Protein AF-A0A1V5CM96-F1 (afdb_monomer_lite)

Sequence (185 aa):
MIVDEAHSSQGGETATDLKEVLGGEALHEEAGRKAAEEGMEKLEE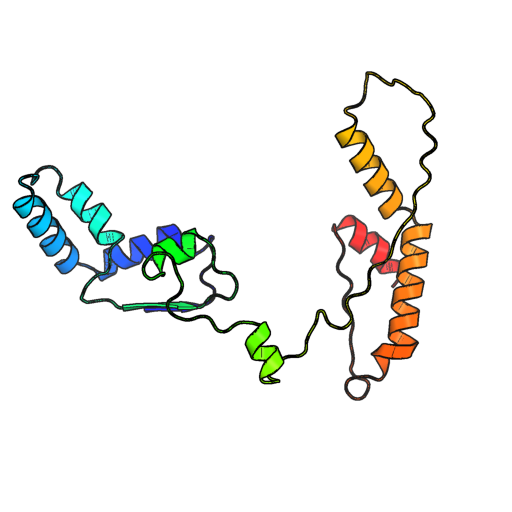LFRSMAKRGKQANISFFAFTATPKHKTLAVFGRNGDSFHCYTMRQAIDEGFILDVLKYYTTYKTYYKLLKVCEDDPNVERKKAAQALARFLRLHPANIAQKTQIMVEHFNAVTRHKIGGHAKAMVLTGSRLEAVKYKPEL

pLDDT: mean 79.86, std 12.9, range [49.78, 97.12]

Foldseek 3Di:
DEAEACDPVCPAPVVLVVLLVVLPVVLLVQLCVVCVVVVNNVCSVVSSSVSSQDDRPVDDYYYDHPDDDQSNCSRHNDVSHNPDDDDPVNCCVVVVDPDPCPPDDDDDDDDDDDPPDPDDPPDDPVVVVVVVVVCVCLPLVNLLVVLVVVVVCCVPPPCPPPVRPGDDDDDDPDPSSVVSNVVND

Structure (mmCIF, N/CA/C/O backbone):
data_AF-A0A1V5CM96-F1
#
_entry.id   AF-A0A1V5CM96-F1
#
loop_
_atom_site.group_PDB
_atom_site.id
_atom_site.type_symbol
_atom_site.label_atom_id
_atom_site.label_alt_id
_atom_site.label_comp_id
_atom_site.label_asym_id
_atom_site.label_entity_id
_atom_site.label_seq_id
_atom_site.pdbx_PDB_ins_code
_atom_site.Cartn_x
_atom_site.Cartn_y
_atom_site.Cartn_z
_atom_site.occupancy
_atom_site.B_iso_or_equiv
_atom_site.auth_seq_id
_atom_site.auth_comp_id
_atom_site.auth_asym_id
_atom_site.auth_atom_id
_atom_site.pdbx_PDB_model_num
ATOM 1 N N . MET A 1 1 ? 21.273 -11.716 -16.225 1.00 73.62 1 MET A N 1
ATOM 2 C CA . MET A 1 1 ? 21.084 -11.188 -14.859 1.00 73.62 1 MET A CA 1
ATOM 3 C C . MET A 1 1 ? 19.604 -11.001 -14.584 1.00 73.62 1 MET A C 1
ATOM 5 O O . MET A 1 1 ? 18.891 -10.538 -15.470 1.00 73.62 1 MET A O 1
ATOM 9 N N . ILE A 1 2 ? 19.156 -11.385 -13.390 1.00 82.00 2 ILE A N 1
ATOM 10 C CA . ILE A 1 2 ? 17.762 -11.291 -12.949 1.00 82.00 2 ILE A CA 1
ATOM 11 C C . ILE A 1 2 ? 17.743 -10.482 -11.652 1.00 82.00 2 ILE A C 1
ATOM 13 O O . ILE A 1 2 ? 18.521 -10.773 -10.747 1.00 82.00 2 ILE A O 1
ATOM 17 N N . VAL A 1 3 ? 16.889 -9.465 -11.587 1.00 81.62 3 VAL A N 1
ATOM 18 C CA . VAL A 1 3 ? 16.687 -8.604 -10.417 1.00 81.62 3 VAL A CA 1
ATOM 19 C C . VAL A 1 3 ? 15.257 -8.771 -9.933 1.00 81.62 3 VAL A C 1
ATOM 21 O O . VAL A 1 3 ? 14.329 -8.698 -10.739 1.00 81.62 3 VAL A O 1
ATOM 24 N N . ASP A 1 4 ? 15.091 -8.967 -8.632 1.00 82.62 4 ASP A N 1
ATOM 25 C CA . ASP A 1 4 ? 13.795 -8.934 -7.964 1.00 82.62 4 ASP A CA 1
ATOM 26 C C . ASP A 1 4 ? 13.633 -7.609 -7.206 1.00 82.62 4 ASP A C 1
ATOM 28 O O . ASP A 1 4 ? 14.624 -6.996 -6.810 1.00 82.62 4 ASP A O 1
ATOM 32 N N . GLU A 1 5 ? 12.397 -7.143 -7.054 1.00 79.88 5 GLU A N 1
ATOM 33 C CA . GLU A 1 5 ? 12.052 -5.864 -6.422 1.00 79.88 5 GLU A CA 1
ATOM 34 C C . GLU A 1 5 ? 12.824 -4.650 -6.970 1.00 79.88 5 GLU A C 1
ATOM 36 O O . GLU A 1 5 ? 13.386 -3.840 -6.232 1.00 79.88 5 GLU A O 1
ATOM 41 N N . ALA A 1 6 ? 12.826 -4.477 -8.296 1.00 75.69 6 ALA A N 1
ATOM 42 C CA . ALA A 1 6 ? 13.521 -3.368 -8.955 1.00 75.69 6 ALA A CA 1
ATOM 43 C C . ALA A 1 6 ? 12.893 -1.986 -8.647 1.00 75.69 6 ALA A C 1
ATOM 45 O O . ALA A 1 6 ? 12.185 -1.383 -9.462 1.00 75.69 6 ALA A O 1
ATOM 46 N N . HIS A 1 7 ? 13.183 -1.451 -7.460 1.00 68.06 7 HIS A N 1
ATOM 47 C CA . HIS A 1 7 ? 12.729 -0.154 -6.979 1.00 68.06 7 HIS A CA 1
ATOM 48 C C . HIS A 1 7 ? 13.827 0.917 -7.042 1.00 68.06 7 HIS A C 1
ATOM 50 O O . HIS A 1 7 ? 15.032 0.652 -7.054 1.00 68.06 7 HIS A O 1
ATOM 56 N N . SER A 1 8 ? 13.395 2.182 -7.055 1.00 58.22 8 SER A N 1
ATOM 57 C CA . SER A 1 8 ? 14.243 3.354 -7.322 1.00 58.22 8 SER A CA 1
ATOM 58 C C . SER A 1 8 ? 15.466 3.521 -6.411 1.00 58.22 8 SER A C 1
ATOM 60 O O . SER A 1 8 ? 16.378 4.240 -6.798 1.00 58.22 8 SER A O 1
ATOM 62 N N . SER A 1 9 ? 15.485 2.913 -5.222 1.00 51.94 9 SER A N 1
ATOM 63 C CA . SER A 1 9 ? 16.616 2.971 -4.282 1.00 51.94 9 SER A CA 1
ATOM 64 C C . SER A 1 9 ? 17.729 1.951 -4.555 1.00 51.94 9 SER A C 1
ATOM 66 O O . SER A 1 9 ? 18.788 2.080 -3.957 1.00 51.94 9 SER A O 1
ATOM 68 N N . GLN A 1 10 ? 17.519 0.963 -5.434 1.00 52.19 10 GLN A N 1
ATOM 69 C CA . GLN A 1 10 ? 18.518 -0.073 -5.752 1.00 52.19 10 GLN A CA 1
ATOM 70 C C . GLN A 1 10 ? 18.899 -0.124 -7.242 1.00 52.19 10 GLN A C 1
ATOM 72 O O . GLN A 1 10 ? 19.990 -0.563 -7.583 1.00 52.19 10 GLN A O 1
ATOM 77 N N . GLY A 1 11 ? 18.022 0.321 -8.151 1.00 54.38 11 GLY A N 1
ATOM 78 C CA . GLY A 1 11 ? 18.154 -0.018 -9.576 1.00 54.38 11 GLY A CA 1
ATOM 79 C C . GLY A 1 11 ? 18.822 1.004 -10.502 1.00 54.38 11 GLY A C 1
ATOM 80 O O . GLY A 1 11 ? 18.964 0.706 -11.680 1.00 54.38 11 GLY A O 1
ATOM 81 N N . GLY A 1 12 ? 19.167 2.210 -10.042 1.00 60.28 12 GLY A N 1
ATOM 82 C CA . GLY A 1 12 ? 19.622 3.286 -10.938 1.00 60.28 12 GLY A CA 1
ATOM 83 C C . GLY A 1 12 ? 21.111 3.217 -11.282 1.00 60.28 12 GLY A C 1
ATOM 84 O O . GLY A 1 12 ? 21.497 2.810 -12.376 1.00 60.28 12 GLY A O 1
ATOM 85 N N . GLU A 1 13 ? 21.942 3.644 -10.334 1.00 63.59 13 GLU A N 1
ATOM 86 C CA . GLU A 1 13 ? 23.395 3.752 -10.519 1.00 63.59 13 GLU A CA 1
ATOM 87 C C . GLU A 1 13 ? 24.058 2.377 -10.457 1.00 63.59 13 GLU A C 1
ATOM 89 O O . GLU A 1 13 ? 24.705 1.974 -11.415 1.00 63.59 13 GLU A O 1
ATOM 94 N N . THR A 1 14 ? 23.745 1.568 -9.440 1.00 66.69 14 THR A N 1
ATOM 95 C CA . THR A 1 14 ? 24.331 0.229 -9.267 1.00 66.69 14 THR A CA 1
ATOM 96 C C . THR A 1 14 ? 24.098 -0.690 -10.467 1.00 66.69 14 THR A C 1
ATOM 98 O O . THR A 1 14 ? 24.995 -1.428 -10.857 1.00 66.69 14 THR A O 1
ATOM 101 N N . ALA A 1 15 ? 22.918 -0.649 -11.095 1.00 67.44 15 ALA A N 1
ATOM 102 C CA . ALA A 1 15 ? 22.650 -1.464 -12.282 1.00 67.44 15 ALA A CA 1
ATOM 103 C C . ALA A 1 15 ? 23.404 -0.964 -13.525 1.00 67.44 15 ALA A C 1
ATOM 105 O O . ALA A 1 15 ? 23.739 -1.765 -14.396 1.00 67.44 15 ALA A O 1
ATOM 106 N N . THR A 1 16 ? 23.661 0.343 -13.613 1.00 69.62 16 THR A N 1
ATOM 107 C CA . THR A 1 16 ? 24.416 0.953 -14.716 1.00 69.62 16 THR A CA 1
ATOM 108 C C . THR A 1 16 ? 25.910 0.663 -14.569 1.00 69.62 16 THR A C 1
ATOM 110 O O . THR A 1 16 ? 26.541 0.237 -15.534 1.00 69.62 16 THR A O 1
ATOM 113 N N . ASP A 1 17 ? 26.448 0.787 -13.357 1.00 72.38 17 ASP A N 1
ATOM 114 C CA . ASP A 1 17 ? 27.845 0.469 -13.047 1.00 72.38 17 ASP A CA 1
ATOM 115 C C . ASP A 1 17 ? 28.124 -1.026 -13.237 1.00 72.38 17 ASP A C 1
ATOM 117 O O . ASP A 1 17 ? 29.148 -1.424 -13.789 1.00 72.38 17 ASP A O 1
ATOM 121 N N . LEU A 1 18 ? 27.172 -1.886 -12.864 1.00 70.50 18 LEU A N 1
ATOM 122 C CA . LEU A 1 18 ? 27.312 -3.321 -13.084 1.00 70.50 18 LEU A CA 1
ATOM 123 C C . LEU A 1 18 ? 27.276 -3.682 -14.577 1.00 70.50 18 LEU A C 1
ATOM 125 O O . LEU A 1 18 ? 28.027 -4.553 -15.010 1.00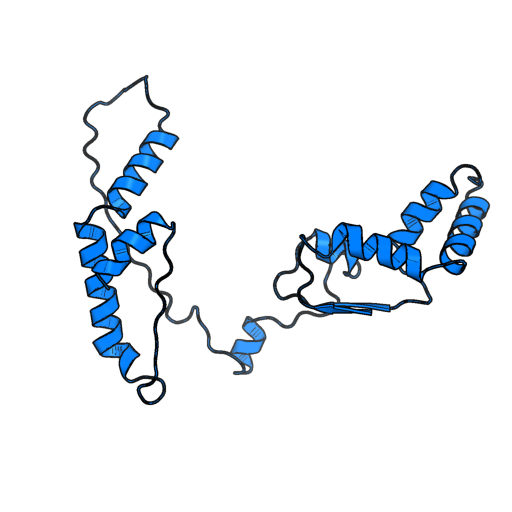 70.50 18 LEU A O 1
ATOM 129 N N . LYS A 1 19 ? 26.438 -3.009 -15.381 1.00 72.00 19 LYS A N 1
ATOM 130 C CA . LYS A 1 19 ? 26.466 -3.155 -16.846 1.00 72.00 19 LYS A CA 1
ATOM 131 C C . LYS A 1 19 ? 27.822 -2.743 -17.409 1.00 72.00 19 LYS A C 1
ATOM 133 O O . LYS A 1 19 ? 28.326 -3.419 -18.296 1.00 72.00 19 LYS A O 1
ATOM 138 N N . GLU A 1 20 ? 28.431 -1.676 -16.898 1.00 72.00 20 GLU A N 1
ATOM 139 C CA . GLU A 1 20 ? 29.780 -1.283 -17.312 1.00 72.00 20 GLU A CA 1
ATOM 140 C C . GLU A 1 20 ? 30.808 -2.383 -17.033 1.00 72.00 20 GLU A C 1
ATOM 142 O O . GLU A 1 20 ? 31.520 -2.788 -17.950 1.00 72.00 20 GLU A O 1
ATOM 147 N N . VAL A 1 21 ? 30.853 -2.893 -15.799 1.00 74.50 21 VAL A N 1
ATOM 148 C CA . VAL A 1 21 ? 31.815 -3.935 -15.407 1.00 74.50 21 VAL A CA 1
ATOM 149 C C . VAL A 1 21 ? 31.633 -5.201 -16.244 1.00 74.50 21 VAL A C 1
ATOM 151 O O . VAL A 1 21 ? 32.611 -5.790 -16.697 1.00 74.50 21 VAL A O 1
ATOM 154 N N . LEU A 1 22 ? 30.386 -5.617 -16.473 1.00 71.00 22 LEU A N 1
ATOM 155 C CA . LEU A 1 22 ? 30.087 -6.838 -17.221 1.00 71.00 22 LEU A CA 1
ATOM 156 C C . LEU A 1 22 ? 30.282 -6.675 -18.736 1.00 71.00 22 LEU A C 1
ATOM 158 O O . LEU A 1 22 ? 30.603 -7.648 -19.416 1.00 71.00 22 LEU A O 1
ATOM 162 N N . GLY A 1 23 ? 30.080 -5.472 -19.277 1.00 72.25 23 GLY A N 1
ATOM 163 C CA . GLY A 1 23 ? 30.233 -5.217 -20.708 1.00 72.25 23 GLY A CA 1
ATOM 164 C C . GLY A 1 23 ? 31.677 -5.299 -21.193 1.00 72.25 23 GLY A C 1
ATOM 165 O O . GLY A 1 23 ? 31.883 -5.632 -22.359 1.00 72.25 23 GLY A O 1
ATOM 166 N N . GLY A 1 24 ? 32.653 -5.047 -20.313 1.00 73.12 24 GLY A N 1
ATOM 167 C CA . GLY A 1 24 ? 34.077 -5.268 -20.582 1.00 73.12 24 GLY A CA 1
ATOM 168 C C . GLY A 1 24 ? 34.554 -4.668 -21.911 1.00 73.12 24 GLY A C 1
ATOM 169 O O . GLY A 1 24 ? 34.062 -3.626 -22.345 1.00 73.12 24 GLY A O 1
ATOM 170 N N . GLU A 1 25 ? 35.496 -5.339 -22.579 1.00 68.94 25 GLU A N 1
ATOM 171 C CA . GLU A 1 25 ? 36.087 -4.893 -23.853 1.00 68.94 25 GLU A CA 1
ATOM 172 C C . GLU A 1 25 ? 35.069 -4.761 -24.994 1.00 68.94 25 GLU A C 1
ATOM 174 O O . GLU A 1 25 ? 35.166 -3.831 -25.787 1.00 68.94 25 GLU A O 1
ATOM 179 N N . ALA A 1 26 ? 34.027 -5.596 -25.035 1.00 70.56 26 ALA A N 1
ATOM 180 C CA . ALA A 1 26 ? 32.994 -5.516 -26.074 1.00 70.56 26 ALA A CA 1
ATOM 181 C C . ALA A 1 26 ? 32.236 -4.173 -26.045 1.00 70.56 26 ALA A C 1
ATOM 183 O O . ALA A 1 26 ? 31.862 -3.630 -27.083 1.00 70.56 26 ALA A O 1
ATOM 184 N N . LEU A 1 27 ? 32.043 -3.610 -24.848 1.00 71.94 27 LEU A N 1
ATOM 185 C CA . LEU A 1 27 ? 31.463 -2.279 -24.661 1.00 71.94 27 LEU A CA 1
ATOM 186 C C . LEU A 1 27 ? 32.376 -1.174 -25.211 1.00 71.94 27 LEU A C 1
ATOM 188 O O . LEU A 1 27 ? 31.893 -0.176 -25.747 1.00 71.94 27 LEU A O 1
ATOM 192 N N . HIS A 1 28 ? 33.687 -1.348 -25.033 1.00 71.81 28 HIS A N 1
ATOM 193 C CA . HIS A 1 28 ? 34.715 -0.423 -25.497 1.00 71.81 28 HIS A CA 1
ATOM 194 C C . HIS A 1 28 ? 34.836 -0.449 -27.021 1.00 71.81 28 HIS A C 1
ATOM 196 O O . HIS A 1 28 ? 34.793 0.604 -27.650 1.00 71.81 28 HIS A O 1
ATOM 202 N N . GLU A 1 29 ? 34.896 -1.639 -27.618 1.00 74.88 29 GLU A N 1
ATOM 203 C CA . GLU A 1 29 ? 34.947 -1.807 -29.071 1.00 74.88 29 GLU A CA 1
ATOM 204 C C . GLU A 1 29 ? 33.698 -1.236 -29.756 1.00 74.88 29 GLU A C 1
ATOM 206 O O . GLU A 1 29 ? 33.806 -0.553 -30.774 1.00 74.88 29 GLU A O 1
ATOM 211 N N . GLU A 1 30 ? 32.504 -1.443 -29.187 1.00 73.69 30 GLU A N 1
ATOM 212 C CA . GLU A 1 30 ? 31.265 -0.885 -29.740 1.00 73.69 30 GLU A CA 1
ATOM 213 C C . GLU A 1 30 ? 31.218 0.650 -29.636 1.00 73.69 30 GLU A C 1
ATOM 215 O O . GLU A 1 30 ? 30.761 1.319 -30.567 1.00 73.69 30 GLU A O 1
ATOM 220 N N . ALA A 1 31 ? 31.700 1.219 -28.525 1.00 73.44 31 ALA A N 1
ATOM 221 C CA . ALA A 1 31 ? 31.778 2.666 -28.344 1.00 73.44 31 ALA A CA 1
ATOM 222 C C . ALA A 1 31 ? 32.786 3.307 -29.311 1.00 73.44 31 ALA A C 1
ATOM 224 O O . ALA A 1 31 ? 32.450 4.300 -29.958 1.00 73.44 31 ALA A O 1
ATOM 225 N N . GLY A 1 32 ? 33.971 2.706 -29.462 1.00 72.94 32 GLY A N 1
ATOM 226 C CA . GLY A 1 32 ? 34.996 3.148 -30.407 1.00 72.94 32 GLY A CA 1
ATOM 227 C C . GLY A 1 32 ? 34.519 3.062 -31.857 1.00 72.94 32 GLY A C 1
ATOM 228 O O . GLY A 1 32 ? 34.672 4.020 -32.613 1.00 72.94 32 GLY A O 1
ATOM 229 N N . ARG A 1 33 ? 33.838 1.968 -32.234 1.00 76.75 33 ARG A N 1
ATOM 230 C CA . ARG A 1 33 ? 33.265 1.820 -33.580 1.00 76.75 33 ARG A CA 1
ATOM 231 C C . ARG A 1 33 ? 32.229 2.906 -33.887 1.00 76.75 33 ARG A C 1
ATOM 233 O O . ARG A 1 33 ? 32.299 3.517 -34.946 1.00 76.75 33 ARG A O 1
ATOM 240 N N . LYS A 1 34 ? 31.307 3.192 -32.958 1.00 74.12 34 LYS A N 1
ATOM 241 C CA . LYS A 1 34 ? 30.289 4.249 -33.131 1.00 74.12 34 LYS A CA 1
ATOM 242 C C . LYS A 1 34 ? 30.894 5.653 -33.188 1.00 74.12 34 LYS A C 1
ATOM 244 O O . LYS A 1 34 ? 30.471 6.464 -34.005 1.00 74.12 34 LYS A O 1
ATOM 249 N N . ALA A 1 35 ? 31.900 5.934 -32.359 1.00 75.06 35 ALA A N 1
ATOM 250 C CA . ALA A 1 35 ? 32.596 7.218 -32.378 1.00 75.06 35 ALA A CA 1
ATOM 251 C C . ALA A 1 35 ? 33.330 7.455 -33.712 1.00 75.06 35 ALA A C 1
ATOM 253 O O . ALA A 1 35 ? 33.302 8.570 -34.234 1.00 75.06 35 ALA A O 1
ATOM 254 N N . ALA A 1 36 ? 33.938 6.406 -34.279 1.00 77.62 36 ALA A N 1
ATOM 255 C CA . ALA A 1 36 ? 34.589 6.451 -35.588 1.00 77.62 36 ALA A CA 1
ATOM 256 C C . ALA A 1 36 ? 33.578 6.604 -36.742 1.00 77.62 36 ALA A C 1
ATOM 258 O O . ALA A 1 36 ? 33.799 7.410 -37.643 1.00 77.62 36 ALA A O 1
ATOM 259 N N . GLU A 1 37 ? 32.445 5.892 -36.695 1.00 77.25 37 GLU A N 1
ATOM 260 C CA . GLU A 1 37 ? 31.353 6.010 -37.678 1.00 77.25 37 GLU A CA 1
ATOM 261 C C . GLU A 1 37 ? 30.765 7.435 -37.736 1.00 77.25 37 GLU A C 1
ATOM 263 O O . GLU A 1 37 ? 30.429 7.917 -38.817 1.00 77.25 37 GLU A O 1
ATOM 268 N N . GLU A 1 38 ? 30.685 8.137 -36.599 1.00 74.12 38 GLU A N 1
ATOM 269 C CA . GLU A 1 38 ? 30.201 9.525 -36.528 1.00 74.12 38 GLU A CA 1
ATOM 270 C C . GLU A 1 38 ? 31.310 10.588 -36.697 1.00 74.12 38 GLU A C 1
ATOM 272 O O . GLU A 1 38 ? 31.035 11.786 -36.619 1.00 74.12 38 GLU A O 1
ATOM 277 N N . GLY A 1 39 ? 32.567 10.185 -36.931 1.00 71.56 39 GLY A N 1
ATOM 278 C CA . GLY A 1 39 ? 33.706 11.105 -37.075 1.00 71.56 39 GLY A CA 1
ATOM 279 C C . GLY A 1 39 ? 34.032 11.900 -35.801 1.00 71.56 39 GLY A C 1
ATOM 280 O O . GLY A 1 39 ? 34.667 12.955 -35.859 1.00 71.56 39 GLY A O 1
ATOM 281 N N . MET A 1 40 ? 33.584 11.412 -34.643 1.00 76.50 40 MET A N 1
ATOM 282 C CA . MET A 1 40 ? 33.669 12.060 -33.334 1.00 76.50 40 MET A CA 1
ATOM 283 C C . MET A 1 40 ? 34.552 11.253 -32.371 1.00 76.50 40 MET A C 1
ATOM 285 O O . MET A 1 40 ? 34.208 11.051 -31.209 1.00 76.50 40 MET A O 1
ATOM 289 N N . GLU A 1 41 ? 35.729 10.826 -32.832 1.00 71.38 41 GLU A N 1
ATOM 290 C CA . GLU A 1 41 ? 36.688 10.017 -32.056 1.00 71.38 41 GLU A CA 1
ATOM 291 C C . GLU A 1 41 ? 37.076 10.668 -30.713 1.00 71.38 41 GLU A C 1
ATOM 293 O O . GLU A 1 41 ? 37.236 9.992 -29.703 1.00 71.38 41 GLU A O 1
ATOM 298 N N . LYS A 1 42 ? 37.126 12.007 -30.645 1.00 71.12 42 LYS A N 1
ATOM 299 C CA . LYS A 1 42 ? 37.395 12.755 -29.398 1.00 71.12 42 LYS A CA 1
ATOM 300 C C . LYS A 1 42 ? 36.262 12.687 -28.361 1.00 71.12 42 LYS A C 1
ATOM 302 O O . LYS A 1 42 ? 36.452 13.150 -27.241 1.00 71.12 42 LYS A O 1
ATOM 307 N N . LEU A 1 43 ? 35.092 12.158 -28.725 1.00 68.12 43 LEU A N 1
ATOM 308 C CA . LEU A 1 43 ? 33.921 11.985 -27.860 1.00 68.12 43 LEU A CA 1
ATOM 309 C C . LEU A 1 43 ? 33.676 10.515 -27.479 1.00 68.12 43 LEU A C 1
ATOM 311 O O . LEU A 1 43 ? 32.596 10.187 -26.987 1.00 68.12 43 LEU A O 1
ATOM 315 N N . GLU A 1 44 ? 34.658 9.628 -27.654 1.00 71.38 44 GLU A N 1
ATOM 316 C CA . GLU A 1 44 ? 34.555 8.201 -27.314 1.00 71.38 44 GLU A CA 1
ATOM 317 C C . GLU A 1 44 ? 33.988 7.952 -25.900 1.00 71.38 44 GLU A C 1
ATOM 319 O O . GLU A 1 44 ? 33.143 7.079 -25.704 1.00 71.38 44 GLU A O 1
ATOM 324 N N . GLU A 1 45 ? 34.353 8.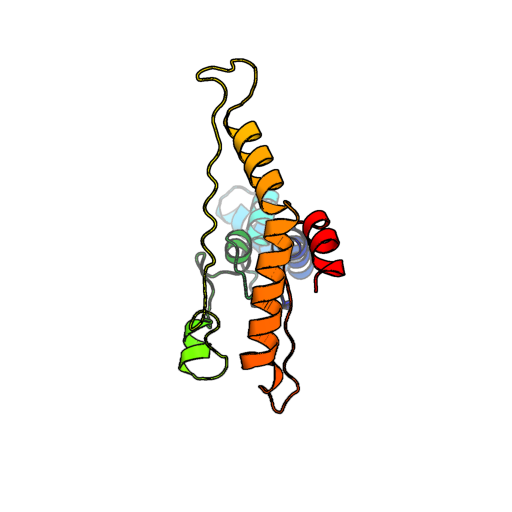778 -24.915 1.00 71.38 45 GLU A N 1
ATOM 325 C CA . GLU A 1 45 ? 33.829 8.692 -23.545 1.00 71.38 45 GLU A CA 1
ATOM 326 C C . GLU A 1 45 ? 32.310 8.959 -23.455 1.00 71.38 45 GLU A C 1
ATOM 328 O O . GLU A 1 45 ? 31.596 8.324 -22.670 1.00 71.38 45 GLU A O 1
ATOM 333 N N . LEU A 1 46 ? 31.782 9.841 -24.309 1.00 70.25 46 LEU A N 1
ATOM 334 C CA . LEU A 1 46 ? 30.350 10.115 -24.420 1.00 70.25 46 LEU A CA 1
ATOM 335 C C . LEU A 1 46 ? 29.625 8.924 -25.063 1.00 70.25 46 LEU A C 1
ATOM 337 O O . LEU A 1 46 ? 28.609 8.472 -24.529 1.00 70.25 46 LEU A O 1
ATOM 341 N N . PHE A 1 47 ? 30.182 8.343 -26.131 1.00 71.12 47 PHE A N 1
ATOM 342 C CA . PHE A 1 47 ? 29.662 7.106 -26.730 1.00 71.12 47 PHE A CA 1
ATOM 343 C C . PHE A 1 47 ? 29.697 5.932 -25.755 1.00 71.12 47 PHE A C 1
ATOM 345 O O . PHE A 1 47 ? 28.736 5.164 -25.685 1.00 71.12 47 PHE A O 1
ATOM 352 N N . ARG A 1 48 ? 30.735 5.841 -24.921 1.00 71.69 48 ARG A N 1
ATOM 353 C CA . ARG A 1 48 ? 30.831 4.846 -23.853 1.00 71.69 48 ARG A CA 1
ATOM 354 C C . ARG A 1 48 ? 29.729 5.038 -22.815 1.00 71.69 48 ARG A C 1
ATOM 356 O O . ARG A 1 48 ? 29.055 4.076 -22.460 1.00 71.69 48 ARG A O 1
ATOM 363 N N . SER A 1 49 ? 29.484 6.268 -22.364 1.00 67.75 49 SER A N 1
ATOM 364 C CA . SER A 1 49 ? 28.373 6.590 -21.453 1.00 67.75 49 SER A CA 1
ATOM 365 C C . SER A 1 49 ? 27.003 6.215 -22.040 1.00 67.75 49 SER A C 1
ATOM 367 O O . SER A 1 49 ? 26.152 5.654 -21.344 1.00 67.75 49 SER A O 1
ATOM 369 N N . MET A 1 50 ? 26.801 6.442 -23.342 1.00 67.00 50 MET A N 1
ATOM 370 C CA . MET A 1 50 ? 25.588 6.017 -24.047 1.00 67.00 50 MET A CA 1
ATOM 371 C C . MET A 1 50 ? 25.480 4.490 -24.143 1.00 67.00 50 MET 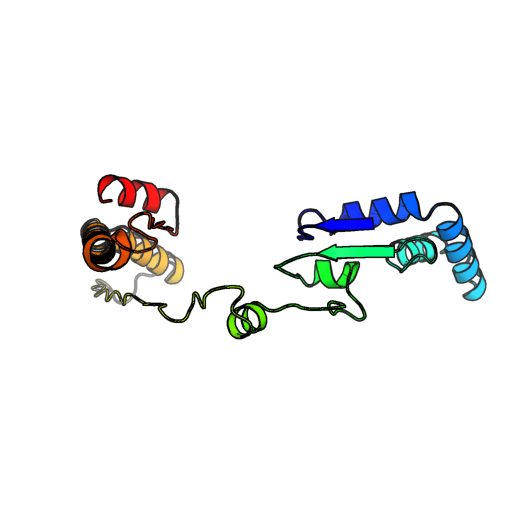A C 1
ATOM 373 O O . MET A 1 50 ? 24.415 3.929 -23.880 1.00 67.00 50 MET A O 1
ATOM 377 N N . ALA A 1 51 ? 26.580 3.804 -24.451 1.00 66.81 51 ALA A N 1
ATOM 378 C CA . ALA A 1 51 ? 26.620 2.353 -24.577 1.00 66.81 51 ALA A CA 1
ATOM 379 C C . ALA A 1 51 ? 26.389 1.638 -23.230 1.00 66.81 51 ALA A C 1
ATOM 381 O O . ALA A 1 51 ? 25.677 0.637 -23.197 1.00 66.81 51 ALA A O 1
ATOM 382 N N . LYS A 1 52 ? 26.868 2.195 -22.101 1.00 69.56 52 LYS A N 1
ATOM 383 C CA . LYS A 1 52 ? 26.562 1.706 -20.734 1.00 69.56 52 LYS A CA 1
ATOM 384 C C . LYS A 1 52 ? 25.060 1.692 -20.432 1.00 69.56 52 LYS A C 1
ATOM 386 O O . LYS A 1 52 ? 24.565 0.825 -19.713 1.00 69.56 52 LYS A O 1
ATOM 391 N N . ARG A 1 53 ? 24.326 2.674 -20.965 1.00 65.31 53 ARG A N 1
ATOM 392 C CA . ARG A 1 53 ? 22.866 2.784 -20.804 1.00 65.31 53 ARG A CA 1
ATOM 393 C C . ARG A 1 53 ? 22.104 1.911 -21.803 1.00 65.31 53 ARG A C 1
ATOM 395 O O . ARG A 1 53 ? 20.961 1.544 -21.534 1.00 65.31 53 ARG A O 1
ATOM 402 N N . GLY A 1 54 ? 22.735 1.579 -22.929 1.00 64.44 54 GLY A N 1
ATOM 403 C CA . GLY A 1 54 ? 22.188 0.746 -23.994 1.00 64.44 54 GLY A CA 1
ATOM 404 C C . GLY A 1 54 ? 22.079 -0.743 -23.649 1.00 64.44 54 GLY A C 1
ATOM 405 O O . GLY A 1 54 ? 22.398 -1.199 -22.549 1.00 64.44 54 GLY A O 1
ATOM 406 N N . LYS A 1 55 ? 21.576 -1.522 -24.614 1.00 66.31 55 LYS A N 1
ATOM 407 C CA . LYS A 1 55 ? 21.570 -2.989 -24.550 1.00 66.31 55 LYS A CA 1
ATOM 408 C C . LYS A 1 55 ? 22.919 -3.510 -25.037 1.00 66.31 55 LYS A C 1
ATOM 410 O O . LYS A 1 55 ? 23.316 -3.184 -26.147 1.00 66.31 55 LYS A O 1
ATOM 415 N N . GLN A 1 56 ? 23.569 -4.342 -24.235 1.00 71.06 56 GLN A N 1
ATOM 416 C CA . GLN A 1 56 ? 24.809 -5.024 -24.604 1.00 71.06 56 GLN A CA 1
ATOM 417 C C . GLN A 1 56 ? 24.476 -6.380 -25.230 1.00 71.06 56 GLN A C 1
ATOM 419 O O . GLN A 1 56 ? 23.628 -7.106 -24.710 1.00 71.06 56 GLN A O 1
ATOM 424 N N . ALA A 1 57 ? 25.131 -6.737 -26.335 1.00 70.75 57 ALA A N 1
ATOM 425 C CA . ALA A 1 57 ? 24.813 -7.958 -27.082 1.00 70.75 57 ALA A CA 1
ATOM 426 C C . ALA A 1 57 ? 25.102 -9.254 -26.298 1.00 70.75 57 ALA A C 1
ATOM 428 O O . ALA A 1 57 ? 24.452 -10.274 -26.520 1.00 70.75 57 ALA A O 1
ATOM 429 N N . ASN A 1 58 ? 26.047 -9.213 -25.358 1.00 76.00 58 ASN A N 1
ATOM 430 C CA . ASN A 1 58 ? 26.482 -10.357 -24.558 1.00 76.00 58 ASN A CA 1
ATOM 431 C C . ASN A 1 58 ? 25.713 -10.524 -23.233 1.00 76.00 58 ASN A C 1
ATOM 433 O O . ASN A 1 58 ? 25.912 -11.524 -22.544 1.00 76.00 58 ASN A O 1
ATOM 437 N N . ILE A 1 59 ? 24.845 -9.575 -22.847 1.00 75.50 59 ILE A N 1
ATOM 438 C CA . ILE A 1 59 ? 24.198 -9.565 -21.526 1.00 75.50 59 ILE A CA 1
ATOM 439 C C . ILE A 1 59 ? 22.693 -9.341 -21.649 1.00 75.50 59 ILE A C 1
ATOM 441 O O . ILE A 1 59 ? 22.216 -8.312 -22.119 1.00 75.50 59 ILE A O 1
ATOM 445 N N . SER A 1 60 ? 21.922 -10.291 -21.118 1.00 80.94 60 SER A N 1
ATOM 446 C CA . SER A 1 60 ? 20.479 -10.133 -20.920 1.00 80.94 60 SER A CA 1
ATOM 447 C C . SER A 1 60 ? 20.164 -9.707 -19.488 1.00 80.94 60 SER A C 1
ATOM 449 O O . SER A 1 60 ? 20.671 -10.294 -18.525 1.00 80.94 60 SER A O 1
ATOM 451 N N . PHE A 1 61 ? 19.296 -8.707 -19.347 1.00 79.19 61 PHE A N 1
ATOM 452 C CA . PHE A 1 61 ? 18.930 -8.111 -18.066 1.00 79.19 61 PHE A CA 1
ATOM 453 C C . PHE A 1 61 ? 17.414 -8.166 -17.872 1.00 79.19 61 PHE A C 1
ATOM 455 O O . PHE A 1 61 ? 16.664 -7.599 -18.665 1.00 79.19 61 PHE A O 1
ATOM 462 N N . PHE A 1 62 ? 16.973 -8.848 -16.818 1.00 84.88 62 PHE A N 1
ATOM 463 C CA . PHE A 1 62 ? 15.565 -9.002 -16.463 1.00 84.88 62 PHE A CA 1
ATOM 464 C C . PHE A 1 62 ? 15.321 -8.413 -15.082 1.00 84.88 62 PHE A C 1
ATOM 466 O O . PHE A 1 62 ? 16.127 -8.604 -14.173 1.00 84.88 62 PHE A O 1
ATOM 473 N N . ALA A 1 63 ? 14.205 -7.710 -14.933 1.00 86.44 63 ALA A N 1
ATOM 474 C CA . ALA A 1 63 ? 13.788 -7.120 -13.675 1.00 86.44 63 ALA A CA 1
ATOM 475 C C . ALA A 1 63 ? 12.319 -7.455 -13.418 1.00 86.44 63 ALA A C 1
ATOM 477 O O . ALA A 1 63 ? 11.473 -7.251 -14.291 1.00 86.44 63 ALA A O 1
ATOM 478 N N . PHE A 1 64 ? 12.036 -7.939 -12.216 1.00 89.19 64 PHE A N 1
ATOM 479 C CA . PHE A 1 64 ? 10.695 -8.157 -11.702 1.00 89.19 64 PHE A CA 1
ATOM 480 C C . PHE A 1 64 ? 10.382 -7.061 -10.682 1.00 89.19 64 PHE A C 1
ATOM 482 O O . PHE A 1 64 ? 11.226 -6.657 -9.881 1.00 89.19 64 PHE A O 1
ATOM 489 N N . THR A 1 65 ? 9.180 -6.498 -10.769 1.00 88.25 65 THR A N 1
ATOM 490 C CA . THR A 1 65 ? 8.699 -5.509 -9.806 1.00 88.25 65 THR A CA 1
ATOM 491 C C . THR A 1 65 ? 7.181 -5.465 -9.814 1.00 88.25 65 THR A C 1
ATOM 493 O O . THR A 1 65 ? 6.555 -5.510 -10.874 1.00 88.25 65 THR A O 1
ATOM 496 N N . ALA A 1 66 ? 6.591 -5.319 -8.631 1.00 88.88 66 ALA A N 1
ATOM 497 C CA . ALA A 1 66 ? 5.167 -5.038 -8.488 1.00 88.88 66 ALA A CA 1
ATOM 498 C C . ALA A 1 66 ? 4.839 -3.539 -8.646 1.00 88.88 66 ALA A C 1
ATOM 500 O O . ALA A 1 66 ? 3.677 -3.173 -8.813 1.00 88.88 66 ALA A O 1
ATOM 501 N N . THR A 1 67 ? 5.843 -2.652 -8.581 1.00 85.44 67 THR A N 1
ATOM 502 C CA . THR A 1 67 ? 5.655 -1.190 -8.571 1.00 85.44 67 THR A CA 1
ATOM 503 C C . THR A 1 67 ? 6.564 -0.493 -9.590 1.00 85.44 67 THR A C 1
ATOM 505 O O . THR A 1 67 ? 7.486 0.246 -9.221 1.00 85.44 67 THR A O 1
ATOM 508 N N . PRO A 1 68 ? 6.328 -0.701 -10.901 1.00 82.75 68 PRO A N 1
ATOM 509 C CA . PRO A 1 68 ? 7.166 -0.110 -11.934 1.00 82.75 68 PRO A CA 1
ATOM 510 C C . PRO A 1 68 ? 7.115 1.420 -11.851 1.00 82.75 68 PRO A C 1
ATOM 512 O O . PRO A 1 68 ? 6.059 2.043 -11.950 1.00 82.75 68 PRO A O 1
ATOM 515 N N . LYS A 1 69 ? 8.283 2.043 -11.666 1.00 83.69 69 LYS A N 1
ATOM 516 C CA . LYS A 1 69 ? 8.456 3.497 -11.767 1.00 83.69 69 LYS A CA 1
ATOM 517 C C . LYS A 1 69 ? 9.038 3.850 -13.128 1.00 83.69 69 LYS A C 1
ATOM 519 O O . LYS A 1 69 ? 9.765 3.055 -13.715 1.00 83.69 69 LYS A O 1
ATOM 524 N N . HIS A 1 70 ? 8.838 5.092 -13.566 1.00 83.00 70 HIS A N 1
ATOM 525 C CA . HIS A 1 70 ? 9.411 5.599 -14.818 1.00 83.00 70 HIS A CA 1
ATOM 526 C C . HIS A 1 70 ? 10.928 5.354 -14.927 1.00 83.00 70 HIS A C 1
ATOM 528 O O . HIS A 1 70 ? 11.419 4.947 -15.972 1.00 83.00 70 HIS A O 1
ATOM 534 N N . LYS A 1 71 ? 11.684 5.530 -13.830 1.00 76.94 71 LYS A N 1
ATOM 535 C CA . LYS A 1 71 ? 13.125 5.214 -13.799 1.00 76.94 71 LYS A CA 1
ATOM 536 C C . LYS A 1 71 ? 13.404 3.725 -14.040 1.00 76.94 71 LYS A C 1
ATOM 538 O O . LYS A 1 71 ? 14.312 3.401 -14.790 1.00 76.94 71 LYS A O 1
ATOM 543 N N . THR A 1 72 ? 12.622 2.832 -13.434 1.00 78.50 72 THR A N 1
ATOM 544 C CA . THR A 1 72 ? 12.746 1.378 -13.624 1.00 78.50 72 THR A CA 1
ATOM 545 C C . THR A 1 72 ? 12.467 0.998 -15.081 1.00 78.50 72 THR A C 1
ATOM 547 O O . THR A 1 72 ? 13.230 0.244 -15.678 1.00 78.50 72 THR A O 1
ATOM 550 N N . LEU A 1 73 ? 11.425 1.574 -15.685 1.00 82.81 73 LEU A N 1
ATOM 551 C CA . LEU A 1 73 ? 11.079 1.350 -17.091 1.00 82.81 73 LEU A CA 1
ATOM 552 C C . LEU A 1 73 ? 12.114 1.936 -18.060 1.00 82.81 73 LEU A C 1
ATOM 554 O O . LEU A 1 73 ? 12.397 1.329 -19.085 1.00 82.81 73 LEU A O 1
ATOM 558 N N . ALA A 1 74 ? 12.742 3.062 -17.722 1.00 79.69 74 ALA A N 1
ATOM 559 C CA . ALA A 1 74 ? 13.820 3.628 -18.530 1.00 79.69 74 ALA A CA 1
ATOM 560 C C . ALA A 1 74 ? 15.061 2.717 -18.585 1.00 79.69 74 ALA A C 1
ATOM 562 O O . ALA A 1 74 ? 15.753 2.689 -19.597 1.00 79.69 74 ALA A O 1
ATOM 563 N N . VAL A 1 75 ? 15.343 1.969 -17.510 1.00 76.31 75 VAL A N 1
ATOM 564 C CA . VAL A 1 75 ? 16.525 1.091 -17.422 1.00 76.31 75 VAL A CA 1
ATOM 565 C C . VAL A 1 75 ? 16.241 -0.329 -17.930 1.00 76.31 75 VAL A C 1
ATOM 567 O O . VAL A 1 75 ? 17.119 -0.945 -18.542 1.00 76.31 75 VAL A O 1
ATOM 570 N N . PHE A 1 76 ? 15.039 -0.860 -17.677 1.00 79.69 76 PHE A N 1
ATOM 571 C CA . PHE A 1 76 ? 14.691 -2.269 -17.934 1.00 79.69 76 PHE A CA 1
ATOM 572 C C . PHE A 1 76 ? 13.558 -2.477 -18.942 1.00 79.69 76 PHE A C 1
ATOM 574 O O . PHE A 1 76 ? 13.342 -3.599 -19.401 1.00 79.69 76 PHE A O 1
ATOM 581 N N . GLY A 1 77 ? 12.819 -1.424 -19.278 1.00 80.88 77 GLY A N 1
ATOM 582 C CA . GLY A 1 77 ? 11.696 -1.491 -20.201 1.00 80.88 77 GLY A CA 1
ATOM 583 C C . GLY A 1 77 ? 12.123 -1.624 -21.662 1.00 80.88 77 GLY A C 1
ATOM 584 O O . GLY A 1 77 ? 13.271 -1.395 -22.049 1.00 80.88 77 GLY A O 1
ATOM 585 N N . ARG A 1 78 ? 11.163 -1.994 -22.506 1.00 83.56 78 ARG A N 1
ATOM 586 C CA . ARG A 1 78 ? 11.275 -1.954 -23.965 1.00 83.56 78 ARG A CA 1
ATOM 587 C C . ARG A 1 78 ? 10.432 -0.781 -24.444 1.00 83.56 78 ARG A C 1
ATOM 589 O O . ARG A 1 78 ? 9.238 -0.762 -24.190 1.00 83.56 78 ARG A O 1
ATOM 596 N N . ASN A 1 79 ? 11.055 0.195 -25.102 1.00 82.69 79 ASN A N 1
ATOM 597 C CA . ASN A 1 79 ? 10.385 1.413 -25.580 1.00 82.69 79 ASN A CA 1
ATOM 598 C C . ASN A 1 79 ? 9.655 2.205 -24.475 1.00 82.69 79 ASN A C 1
ATOM 600 O O . ASN A 1 79 ? 8.685 2.895 -24.754 1.00 82.69 79 ASN A O 1
ATOM 604 N N . GLY A 1 80 ? 10.129 2.112 -23.227 1.00 80.25 80 GLY A N 1
ATOM 605 C CA . GLY A 1 80 ? 9.507 2.776 -22.077 1.00 80.25 80 GLY A CA 1
ATOM 606 C C . GLY A 1 80 ? 8.444 1.952 -21.346 1.00 80.25 80 GLY A C 1
ATOM 607 O O . GLY A 1 80 ? 7.990 2.396 -20.298 1.00 80.25 80 GLY A O 1
ATOM 608 N N . ASP A 1 81 ? 8.124 0.742 -21.817 1.00 85.19 81 ASP A N 1
ATOM 609 C CA . ASP A 1 81 ? 7.106 -0.132 -21.222 1.00 85.19 81 ASP A CA 1
ATOM 610 C C . ASP A 1 81 ? 7.687 -1.450 -20.690 1.00 85.19 81 ASP A C 1
ATOM 612 O O . ASP A 1 81 ? 8.794 -1.868 -21.047 1.00 85.19 81 ASP A O 1
ATOM 616 N N . SER A 1 82 ? 6.947 -2.137 -19.814 1.00 89.44 82 SER A N 1
ATOM 617 C CA . SER A 1 82 ? 7.328 -3.485 -19.387 1.00 89.44 82 SER A CA 1
ATOM 618 C C . SER A 1 82 ? 7.150 -4.480 -20.538 1.00 89.44 82 SER A C 1
ATOM 620 O O . SER A 1 82 ? 6.223 -4.381 -21.335 1.00 89.44 82 SER A O 1
ATOM 622 N N . PHE A 1 83 ? 8.036 -5.475 -20.632 1.00 89.69 83 PHE A N 1
ATOM 623 C CA . PHE A 1 83 ? 7.924 -6.496 -21.684 1.00 89.69 83 PHE A CA 1
ATOM 624 C C . PHE A 1 83 ? 6.705 -7.414 -21.489 1.00 89.69 83 PHE A C 1
ATOM 626 O O . PHE A 1 83 ? 6.232 -8.026 -22.440 1.00 89.69 83 PHE A O 1
ATOM 633 N N . HIS A 1 84 ? 6.246 -7.538 -20.244 1.00 92.12 84 HIS A N 1
ATOM 634 C CA . HIS A 1 84 ? 5.065 -8.276 -19.832 1.00 92.12 84 HIS A CA 1
ATOM 635 C C . HIS A 1 84 ? 4.499 -7.617 -18.569 1.00 92.12 84 HIS A C 1
ATOM 637 O O . HIS A 1 84 ? 5.238 -6.991 -17.802 1.00 92.12 84 HIS A O 1
ATOM 643 N N . CYS A 1 85 ? 3.194 -7.743 -18.345 1.00 92.06 85 CYS A N 1
ATOM 644 C CA . CYS A 1 85 ? 2.537 -7.282 -17.130 1.00 92.06 85 CYS A CA 1
ATOM 645 C C . CYS A 1 85 ? 1.469 -8.300 -16.731 1.00 92.06 85 CYS A C 1
ATOM 647 O O . CYS A 1 85 ? 0.564 -8.578 -17.510 1.00 92.06 85 CYS A O 1
ATOM 649 N N . TYR A 1 86 ? 1.584 -8.841 -15.520 1.00 94.06 86 TYR A N 1
ATOM 650 C CA . TYR A 1 86 ? 0.538 -9.651 -14.908 1.00 94.06 86 TYR A CA 1
ATOM 651 C C . TYR A 1 86 ? -0.142 -8.799 -13.840 1.00 94.06 86 TYR A C 1
ATOM 653 O O . TYR A 1 86 ? 0.484 -8.406 -12.854 1.00 94.06 86 TYR A O 1
ATOM 661 N N . THR A 1 87 ? -1.393 -8.419 -14.088 1.00 93.00 87 THR A N 1
ATOM 662 C CA . THR A 1 87 ? -2.079 -7.418 -13.261 1.00 93.00 87 THR A CA 1
ATOM 663 C C . THR A 1 87 ? -2.793 -8.059 -12.076 1.00 93.00 87 THR A C 1
ATOM 665 O O . THR A 1 87 ? -3.265 -9.190 -12.151 1.00 93.00 87 THR A O 1
ATOM 668 N N . MET A 1 88 ? -2.982 -7.288 -11.001 1.00 93.00 88 MET A N 1
ATOM 669 C CA . MET A 1 88 ? -3.847 -7.700 -9.886 1.00 93.00 88 MET A CA 1
ATOM 670 C C . MET A 1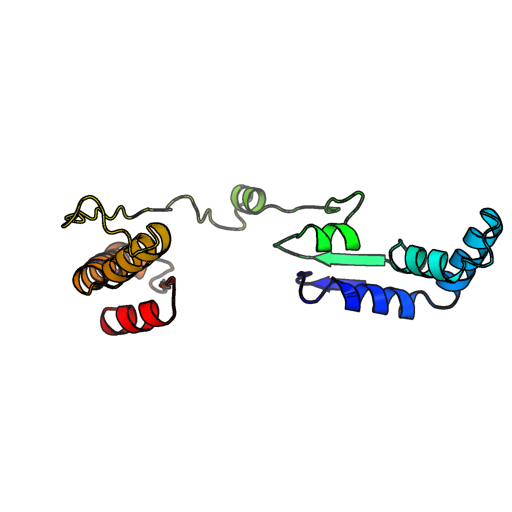 88 ? -5.270 -8.023 -10.359 1.00 93.00 88 MET A C 1
ATOM 672 O O . MET A 1 88 ? -5.902 -8.919 -9.814 1.00 93.00 88 MET A O 1
ATOM 676 N N . ARG A 1 89 ? -5.770 -7.323 -11.391 1.00 93.50 89 ARG A N 1
ATOM 677 C CA . ARG A 1 89 ? -7.089 -7.597 -11.973 1.00 93.50 89 ARG A CA 1
ATOM 678 C C . ARG A 1 89 ? -7.155 -9.003 -12.562 1.00 93.50 89 ARG A C 1
ATOM 680 O O . ARG A 1 89 ? -8.073 -9.741 -12.235 1.00 93.50 89 ARG A O 1
ATOM 687 N N . GLN A 1 90 ? -6.164 -9.363 -13.372 1.00 95.69 90 GLN A N 1
ATOM 688 C CA . GLN A 1 90 ? -6.058 -10.697 -13.953 1.00 95.69 90 GLN A CA 1
ATOM 689 C C . GLN A 1 90 ? -5.969 -11.773 -12.861 1.00 95.69 90 GLN A C 1
ATOM 691 O O . GLN A 1 90 ? -6.708 -12.747 -12.907 1.00 95.69 90 GLN A O 1
ATOM 696 N N . ALA A 1 91 ? -5.153 -11.551 -11.826 1.00 95.50 91 ALA A N 1
ATOM 697 C CA . ALA A 1 91 ? -5.033 -12.477 -10.699 1.00 95.50 91 ALA A CA 1
ATOM 698 C C . ALA A 1 91 ? -6.350 -12.679 -9.924 1.00 95.50 91 ALA A C 1
ATOM 700 O O . ALA A 1 91 ? -6.601 -13.768 -9.406 1.00 95.50 91 ALA A O 1
ATOM 701 N N . ILE A 1 92 ? -7.191 -11.642 -9.839 1.00 95.38 92 ILE A N 1
ATOM 702 C CA . ILE A 1 92 ? -8.539 -11.726 -9.259 1.00 95.38 92 ILE A CA 1
ATOM 703 C C . ILE A 1 92 ? -9.471 -12.528 -10.175 1.00 95.38 92 ILE A C 1
ATOM 705 O O . ILE A 1 92 ? -10.175 -13.411 -9.691 1.00 95.38 92 ILE A O 1
ATOM 709 N N . ASP A 1 93 ? -9.475 -12.234 -11.479 1.00 95.50 93 ASP A N 1
ATOM 710 C CA . ASP A 1 93 ? -10.352 -12.895 -12.457 1.00 95.50 93 ASP A CA 1
ATOM 711 C C . ASP A 1 93 ? -10.022 -14.395 -12.600 1.00 95.50 93 ASP A C 1
ATOM 713 O O . ASP A 1 93 ? -10.920 -15.220 -12.753 1.00 95.50 93 ASP A O 1
ATOM 717 N N . GLU A 1 94 ? -8.743 -14.758 -12.476 1.00 97.12 94 GLU A N 1
ATOM 718 C CA . GLU A 1 94 ? -8.254 -16.144 -12.479 1.00 97.12 94 GLU A CA 1
ATOM 719 C C . GLU A 1 94 ? -8.413 -16.850 -11.117 1.00 97.12 94 GLU A C 1
ATOM 721 O O . GLU A 1 94 ? -8.229 -18.062 -11.020 1.00 97.12 94 GLU A O 1
ATOM 726 N N . GLY A 1 95 ? -8.768 -16.119 -10.054 1.00 94.81 95 GLY A N 1
ATOM 727 C CA . GLY A 1 95 ? -8.990 -16.678 -8.717 1.00 94.81 95 GLY A CA 1
ATOM 728 C C . GLY A 1 95 ? -7.721 -16.971 -7.908 1.00 94.81 95 GLY A C 1
ATOM 729 O O . GLY A 1 95 ? -7.802 -17.643 -6.880 1.00 94.81 95 GLY A O 1
ATOM 730 N N . PHE A 1 96 ? -6.558 -16.456 -8.321 1.00 96.25 96 PHE A N 1
ATOM 731 C CA . PHE A 1 96 ? -5.303 -16.589 -7.570 1.00 96.25 96 PHE A CA 1
ATOM 732 C C . PHE A 1 96 ? -5.275 -15.735 -6.298 1.00 96.25 96 PHE A C 1
ATOM 734 O O . PHE A 1 96 ? -4.637 -16.111 -5.314 1.00 96.25 96 PHE A O 1
ATOM 741 N N . ILE A 1 97 ? -5.962 -14.589 -6.303 1.00 94.31 97 ILE A N 1
ATOM 742 C CA . ILE A 1 97 ? -6.093 -13.705 -5.140 1.00 94.31 97 ILE A CA 1
ATOM 743 C C . ILE A 1 97 ? -7.534 -13.216 -4.969 1.00 94.31 97 ILE A C 1
ATOM 745 O O . ILE A 1 97 ? -8.332 -13.213 -5.902 1.00 94.31 97 ILE A O 1
ATOM 749 N N . LEU A 1 98 ? -7.862 -12.754 -3.761 1.00 91.50 98 LEU A N 1
ATOM 750 C CA . LEU A 1 98 ? -9.154 -12.135 -3.472 1.00 91.50 98 LEU A CA 1
ATOM 751 C C . LEU A 1 98 ? -9.181 -10.663 -3.899 1.00 91.50 98 LEU A C 1
ATOM 753 O O . LEU A 1 98 ? -8.193 -9.941 -3.760 1.00 91.50 98 LEU A O 1
ATOM 757 N N . ASP A 1 99 ? -10.355 -10.194 -4.320 1.00 93.44 99 ASP A N 1
ATOM 758 C CA . ASP A 1 99 ? -10.603 -8.769 -4.531 1.00 93.44 99 ASP A CA 1
ATOM 759 C C . ASP A 1 99 ? -10.670 -8.026 -3.187 1.00 93.44 99 ASP A C 1
ATOM 761 O O . ASP A 1 99 ? -11.672 -8.067 -2.466 1.00 93.44 99 ASP A O 1
ATOM 765 N N . VAL A 1 100 ? -9.580 -7.332 -2.858 1.00 87.88 100 VAL A N 1
ATOM 766 C CA . VAL A 1 100 ? -9.441 -6.540 -1.629 1.00 87.88 100 VAL A CA 1
ATOM 767 C C . VAL A 1 100 ? -10.295 -5.267 -1.622 1.00 87.88 100 VAL A C 1
ATOM 769 O O . VAL A 1 100 ? -10.556 -4.722 -0.550 1.00 87.88 100 VAL A O 1
ATOM 772 N N . LEU A 1 101 ? -10.748 -4.783 -2.784 1.00 87.50 101 LEU A N 1
ATOM 773 C CA . LEU A 1 101 ? -11.552 -3.561 -2.896 1.00 87.50 101 LEU A CA 1
ATOM 774 C C . LEU A 1 101 ? -13.055 -3.834 -2.819 1.00 87.50 101 LEU A C 1
ATOM 776 O O . LEU A 1 101 ? -13.817 -2.928 -2.480 1.00 87.50 101 LEU A O 1
ATOM 780 N N . LYS A 1 102 ? -13.482 -5.081 -3.049 1.00 88.06 102 LYS A N 1
ATOM 781 C CA . LYS A 1 102 ? -14.893 -5.503 -3.028 1.00 88.06 102 LYS A CA 1
ATOM 782 C C . LYS A 1 102 ? -15.664 -5.072 -1.775 1.00 88.06 102 LYS A C 1
ATOM 784 O O . LYS A 1 102 ? -16.857 -4.796 -1.859 1.00 88.06 102 LYS A O 1
ATOM 789 N N . TYR A 1 103 ? -14.997 -5.010 -0.622 1.00 84.88 103 TYR A N 1
ATOM 790 C CA . TYR A 1 103 ? -15.606 -4.634 0.661 1.00 84.88 103 TYR A CA 1
ATOM 791 C C . TYR A 1 103 ? -14.975 -3.379 1.281 1.00 84.88 103 TYR A C 1
ATOM 793 O O . TYR A 1 103 ? -14.997 -3.196 2.501 1.00 84.88 103 TYR A O 1
ATOM 801 N N . TYR A 1 104 ? -14.405 -2.500 0.454 1.00 87.31 104 TYR A N 1
ATOM 802 C CA . TYR A 1 104 ? -13.830 -1.244 0.922 1.00 87.31 104 TYR A CA 1
ATOM 803 C C . TYR A 1 104 ? -14.919 -0.317 1.488 1.00 87.31 104 TYR A C 1
ATOM 805 O O . TYR A 1 104 ? -15.773 0.186 0.760 1.00 87.31 104 TYR A O 1
ATOM 813 N N . THR A 1 105 ? -14.881 -0.080 2.801 1.00 83.38 105 THR A N 1
ATOM 814 C CA . THR A 1 105 ? -15.855 0.761 3.513 1.00 83.38 105 THR A CA 1
ATOM 815 C C . THR A 1 105 ? -15.185 2.034 4.017 1.00 83.38 105 THR A C 1
ATOM 817 O O . THR A 1 105 ? -14.129 1.984 4.646 1.00 83.38 105 THR A O 1
ATOM 820 N N . THR A 1 106 ? -15.807 3.188 3.765 1.00 83.44 106 THR A N 1
ATOM 821 C CA . THR A 1 106 ? -15.310 4.489 4.239 1.00 83.44 106 THR A CA 1
ATOM 822 C C . THR A 1 106 ? -16.112 4.980 5.440 1.00 83.44 106 THR A C 1
ATOM 824 O O . THR A 1 106 ? -17.328 4.812 5.499 1.00 83.44 106 THR A O 1
ATOM 827 N N . TYR A 1 107 ? -15.435 5.620 6.397 1.00 72.94 107 TYR A N 1
ATOM 828 C CA . TYR A 1 107 ? -16.072 6.239 7.560 1.00 72.94 107 TYR A CA 1
ATOM 829 C C . TYR A 1 107 ? -16.055 7.763 7.418 1.00 72.94 107 TYR A C 1
ATOM 831 O O . TYR A 1 107 ? -15.000 8.398 7.525 1.00 72.94 107 TYR A O 1
ATOM 839 N N . LYS A 1 108 ? -17.221 8.367 7.168 1.00 72.31 108 LYS A N 1
ATOM 840 C CA . LYS A 1 108 ? -17.355 9.828 7.073 1.00 72.31 108 LYS A CA 1
ATOM 841 C C . LYS A 1 108 ? -17.309 10.435 8.472 1.00 72.31 108 LYS A C 1
ATOM 843 O O . LYS A 1 108 ? -18.086 10.060 9.339 1.00 72.31 108 LYS A O 1
ATOM 848 N N . THR A 1 109 ? -16.407 11.389 8.691 1.00 63.84 109 THR A N 1
ATOM 849 C CA . THR A 1 109 ? -16.346 12.157 9.944 1.00 63.84 109 THR A CA 1
ATOM 850 C C . THR A 1 109 ? -16.770 13.595 9.660 1.00 63.84 109 THR A C 1
ATOM 852 O O . THR A 1 109 ? -16.157 14.256 8.825 1.00 63.84 109 THR A O 1
ATOM 855 N N . TYR A 1 110 ? -17.824 14.069 10.325 1.00 55.84 110 TYR A N 1
ATOM 856 C CA . TYR A 1 110 ? -18.277 15.456 10.231 1.00 55.84 110 TYR A CA 1
ATOM 857 C C . TYR A 1 110 ? -17.677 16.260 11.383 1.00 55.84 110 TYR A C 1
ATOM 859 O O . TYR A 1 110 ? -17.803 15.876 12.542 1.00 55.84 110 TYR A O 1
ATOM 867 N N . TYR A 1 111 ? -17.039 17.386 11.067 1.00 59.88 111 TYR A N 1
ATOM 868 C CA . TYR A 1 111 ? -16.493 18.301 12.064 1.00 59.88 111 TYR A CA 1
ATOM 869 C C . TYR A 1 111 ? -17.194 19.651 11.943 1.00 59.88 111 TYR A C 1
ATOM 871 O O . TYR A 1 111 ? -17.106 20.303 10.904 1.00 59.88 111 TYR A O 1
ATOM 879 N N . LYS A 1 112 ? -17.878 20.089 13.004 1.00 51.88 112 LYS A N 1
ATOM 880 C CA . LYS A 1 112 ? -18.402 21.455 13.092 1.00 51.88 112 LYS A CA 1
ATOM 881 C C . LYS A 1 112 ? -17.350 22.323 13.776 1.00 51.88 112 LYS A C 1
ATOM 883 O O . LYS A 1 112 ? -17.272 22.369 14.998 1.00 51.88 112 LYS A O 1
ATOM 888 N N . LEU A 1 113 ? -16.502 22.963 12.977 1.00 56.91 113 LEU A N 1
ATOM 889 C CA . LEU A 1 113 ? -15.547 23.947 13.476 1.00 56.91 113 LEU A CA 1
ATOM 890 C C . LEU A 1 113 ? -16.284 25.278 13.650 1.00 56.91 113 LEU A C 1
ATOM 892 O O . LEU A 1 113 ? -16.673 25.902 12.665 1.00 56.91 113 LEU A O 1
ATOM 896 N N . LEU A 1 114 ? -16.516 25.696 14.895 1.00 50.62 114 LEU A N 1
ATOM 897 C CA . LEU A 1 114 ? -16.991 27.049 15.182 1.00 50.62 114 LEU A CA 1
ATOM 898 C C . LEU A 1 114 ? -15.846 28.020 14.859 1.00 50.62 114 LEU A C 1
ATOM 900 O O . LEU A 1 114 ? -14.814 28.018 15.527 1.00 50.62 114 LEU A O 1
ATOM 904 N N . LYS A 1 115 ? -16.002 28.802 13.787 1.00 49.78 115 LYS A N 1
ATOM 905 C CA . LYS A 1 115 ? -15.068 29.864 13.402 1.00 49.78 115 LYS A CA 1
ATOM 906 C C . LYS A 1 115 ? -15.313 31.044 14.350 1.00 49.78 115 LYS A C 1
ATOM 908 O O . LYS A 1 115 ? -16.365 31.664 14.272 1.00 49.78 115 LYS A O 1
ATOM 913 N N . VAL A 1 116 ? -14.389 31.304 15.277 1.00 49.94 116 VAL A N 1
ATOM 914 C CA . VAL A 1 116 ? -14.559 32.359 16.300 1.00 49.94 116 VAL A CA 1
ATOM 915 C C . VAL A 1 116 ? -14.253 33.767 15.753 1.00 49.94 116 VAL A C 1
ATOM 917 O O . VAL A 1 116 ? -14.777 34.727 16.298 1.00 49.94 116 VAL A O 1
ATOM 920 N N . CYS A 1 117 ? -13.521 33.914 14.638 1.00 50.19 117 CYS A N 1
ATOM 921 C CA . CYS A 1 117 ? -13.290 35.212 13.978 1.00 50.19 117 CYS A CA 1
ATOM 922 C C . CYS A 1 117 ? -13.265 35.083 12.445 1.00 50.19 117 CYS A C 1
ATOM 924 O O . CYS A 1 117 ? -12.746 34.099 11.912 1.00 50.19 117 CYS A O 1
ATOM 926 N N . GLU A 1 118 ? -13.818 36.069 11.728 1.00 52.84 118 GLU A N 1
ATOM 927 C CA . GLU A 1 118 ? -13.883 36.063 10.259 1.00 52.84 118 GLU A CA 1
ATOM 928 C C . GLU A 1 118 ? -12.524 36.283 9.583 1.00 52.84 118 GLU A C 1
ATOM 930 O O . GLU A 1 118 ? -12.245 35.582 8.604 1.00 52.84 118 GLU A O 1
ATOM 935 N N . ASP A 1 119 ? -11.657 37.108 10.177 1.00 50.56 119 ASP A N 1
ATOM 936 C CA . ASP A 1 119 ? -10.311 37.421 9.695 1.00 50.56 119 ASP A CA 1
ATOM 937 C C . ASP A 1 119 ? -9.295 37.408 10.847 1.00 50.56 119 ASP A C 1
ATOM 939 O O . ASP A 1 119 ? -9.239 38.326 11.661 1.00 50.56 119 ASP A O 1
ATOM 943 N N . ASP A 1 120 ? -8.480 36.352 10.914 1.00 52.06 120 ASP A N 1
ATOM 944 C CA . ASP A 1 120 ? -7.242 36.345 11.699 1.00 52.06 120 ASP A CA 1
ATOM 945 C C . ASP A 1 120 ? -6.058 36.451 10.715 1.00 52.06 120 ASP A C 1
ATOM 947 O O . ASP A 1 120 ? -5.793 35.495 9.973 1.00 52.06 120 ASP A O 1
ATOM 951 N N . PRO A 1 121 ? -5.377 37.610 10.635 1.00 56.22 121 PRO A N 1
ATOM 952 C CA . PRO A 1 121 ? -4.288 37.847 9.689 1.00 56.22 121 PRO A CA 1
ATOM 953 C C . PRO A 1 121 ? -2.991 37.097 10.042 1.00 56.22 121 PRO A C 1
ATOM 955 O O . PRO A 1 121 ? -2.065 37.091 9.233 1.00 56.22 121 PRO A O 1
ATOM 958 N N . ASN A 1 122 ? -2.906 36.445 11.210 1.00 54.22 122 ASN A N 1
ATOM 959 C CA . ASN A 1 122 ? -1.657 35.873 11.728 1.00 54.22 122 ASN A CA 1
ATOM 960 C C . ASN A 1 122 ? -1.465 34.375 11.463 1.00 54.22 122 ASN A C 1
ATOM 962 O O . ASN A 1 122 ? -0.452 33.810 11.881 1.00 54.22 122 ASN A O 1
ATOM 966 N N . VAL A 1 123 ? -2.394 33.699 10.776 1.00 56.56 123 VAL A N 1
ATOM 967 C CA . VAL A 1 123 ? -2.285 32.248 10.563 1.00 56.56 123 VAL A CA 1
ATOM 968 C C . VAL A 1 123 ? -2.459 31.875 9.095 1.00 56.56 123 VAL A C 1
ATOM 970 O O . VAL A 1 123 ? -3.509 32.082 8.488 1.00 56.56 123 VAL A O 1
ATOM 973 N N . GLU A 1 124 ? -1.443 31.222 8.524 1.00 65.44 124 GLU A N 1
ATOM 974 C CA . GLU A 1 124 ? -1.560 30.564 7.222 1.00 65.44 124 GLU A CA 1
ATOM 975 C C . GLU A 1 124 ? -2.732 29.562 7.247 1.00 65.44 124 GLU A C 1
ATOM 977 O O . GLU A 1 124 ? -2.638 28.487 7.852 1.00 65.44 124 GLU A O 1
ATOM 982 N N . ARG A 1 125 ? -3.837 29.892 6.559 1.00 66.56 125 ARG A N 1
ATOM 983 C CA . ARG A 1 125 ? -5.103 29.125 6.553 1.00 66.56 125 ARG A CA 1
ATOM 984 C C . ARG A 1 125 ? -4.902 27.613 6.351 1.00 66.56 125 ARG A C 1
ATOM 986 O O . ARG A 1 125 ? -5.583 26.805 6.981 1.00 66.56 125 ARG A O 1
ATOM 993 N N . LYS A 1 126 ? -3.932 27.215 5.517 1.00 69.62 126 LYS A N 1
ATOM 994 C CA . LYS A 1 126 ? -3.593 25.807 5.237 1.00 69.62 126 LYS A CA 1
ATOM 995 C C . LYS A 1 126 ? -2.959 25.089 6.436 1.00 69.62 126 LYS A C 1
ATOM 997 O O . LYS A 1 126 ? -3.350 23.962 6.735 1.00 69.62 126 LYS A O 1
ATOM 1002 N N . LYS A 1 127 ? -2.016 25.729 7.136 1.00 74.75 127 LYS A N 1
ATOM 1003 C CA . LYS A 1 127 ? -1.371 25.162 8.335 1.00 74.75 127 LYS A CA 1
ATOM 1004 C C . LYS A 1 127 ? -2.366 25.054 9.488 1.00 74.75 127 LYS A C 1
ATOM 1006 O O . LYS A 1 127 ? -2.404 24.024 10.158 1.00 74.75 127 LYS A O 1
ATOM 1011 N N . ALA A 1 128 ? -3.225 26.064 9.656 1.00 74.38 128 ALA A N 1
ATOM 1012 C CA . ALA A 1 128 ? -4.297 26.044 10.650 1.00 74.38 128 ALA A CA 1
ATOM 1013 C C . ALA A 1 128 ? -5.244 24.860 10.415 1.00 74.38 128 ALA A C 1
ATOM 1015 O O . ALA A 1 128 ? -5.454 24.041 11.306 1.00 74.38 128 ALA A O 1
ATOM 1016 N N . ALA A 1 129 ? -5.753 24.718 9.186 1.00 73.44 129 ALA A N 1
ATOM 1017 C CA . ALA A 1 129 ? -6.667 23.641 8.821 1.00 73.44 129 ALA A CA 1
ATOM 1018 C C . ALA A 1 129 ? -6.050 22.249 9.040 1.00 73.44 129 ALA A C 1
ATOM 1020 O O . ALA A 1 129 ? -6.717 21.354 9.554 1.00 73.44 129 ALA A O 1
ATOM 1021 N N . GLN A 1 130 ? -4.766 22.068 8.712 1.00 77.06 130 GLN A N 1
ATOM 1022 C CA . GLN A 1 130 ? -4.046 20.818 8.976 1.00 77.06 130 GLN A CA 1
ATOM 1023 C C . GLN A 1 130 ? -3.895 20.534 10.475 1.00 77.06 130 GLN A C 1
ATOM 1025 O O . GLN A 1 130 ? -4.102 19.397 10.905 1.00 77.06 130 GLN A O 1
ATOM 1030 N N . ALA A 1 131 ? -3.562 21.548 11.278 1.00 81.50 131 ALA A N 1
ATOM 1031 C CA . ALA A 1 131 ? -3.446 21.409 12.727 1.00 81.50 131 ALA A CA 1
ATOM 1032 C C . ALA A 1 131 ? -4.797 21.056 13.369 1.00 81.50 131 ALA A C 1
ATOM 1034 O O . ALA A 1 131 ? -4.866 20.123 14.168 1.00 81.50 131 ALA A O 1
ATOM 1035 N N . LEU A 1 132 ? -5.872 21.728 12.950 1.00 80.56 132 LEU A N 1
ATOM 1036 C CA . LEU A 1 132 ? -7.246 21.446 13.368 1.00 80.56 132 LEU A CA 1
ATOM 1037 C C . LEU A 1 132 ? -7.687 20.034 12.966 1.00 80.56 132 LEU A C 1
ATOM 1039 O O . LEU A 1 132 ? -8.170 19.283 13.810 1.00 80.56 132 LEU A O 1
ATOM 1043 N N . ALA A 1 133 ? -7.464 19.625 11.716 1.00 80.56 133 ALA A N 1
ATOM 1044 C CA . ALA A 1 133 ? -7.788 18.275 11.255 1.00 80.56 133 ALA A CA 1
ATOM 1045 C C . ALA A 1 133 ? -7.022 17.201 12.042 1.00 80.56 133 ALA A C 1
ATOM 1047 O O . ALA A 1 133 ? -7.589 16.174 12.420 1.00 80.56 133 ALA A O 1
ATOM 1048 N N . ARG A 1 134 ? -5.740 17.446 12.338 1.00 83.38 134 ARG A N 1
ATOM 1049 C CA . ARG A 1 134 ? -4.922 16.558 13.169 1.00 83.38 134 ARG A CA 1
ATOM 1050 C C . ARG A 1 134 ? -5.439 16.497 14.604 1.00 83.38 134 ARG A C 1
ATOM 1052 O O . ARG A 1 134 ? -5.537 15.399 15.144 1.00 83.38 134 ARG A O 1
ATOM 1059 N N . PHE A 1 135 ? -5.769 17.639 15.207 1.00 85.25 135 PHE A N 1
ATOM 1060 C CA . PHE A 1 135 ? -6.332 17.711 16.555 1.00 85.25 135 PHE A CA 1
ATOM 1061 C C . PHE A 1 135 ? -7.629 16.908 16.650 1.00 85.25 135 PHE A C 1
ATOM 1063 O O . PHE A 1 135 ? -7.753 16.032 17.502 1.00 85.25 135 PHE A O 1
ATOM 1070 N N . LEU A 1 136 ? -8.545 17.133 15.709 1.00 83.19 136 LEU A N 1
ATOM 1071 C CA . LEU A 1 136 ? -9.816 16.427 15.631 1.00 83.19 136 LEU A CA 1
ATOM 1072 C C . LEU A 1 136 ? -9.625 14.922 15.423 1.00 83.19 136 LEU A C 1
ATOM 1074 O O . LEU A 1 136 ? -10.218 14.123 16.143 1.00 83.19 136 LEU A O 1
ATOM 1078 N N . ARG A 1 137 ? -8.752 14.507 14.498 1.00 82.69 137 ARG A N 1
ATOM 1079 C CA . ARG A 1 137 ? -8.454 13.083 14.270 1.00 82.69 137 ARG A CA 1
ATOM 1080 C C . ARG A 1 137 ? -7.885 12.397 15.514 1.00 82.69 137 ARG A C 1
ATOM 1082 O O . ARG A 1 137 ? -8.173 11.228 15.740 1.00 82.69 137 ARG A O 1
ATOM 1089 N N . LEU A 1 138 ? -7.076 13.116 16.293 1.00 87.12 138 LEU A N 1
ATOM 1090 C CA . LEU A 1 138 ? -6.426 12.633 17.513 1.00 87.12 138 LEU A CA 1
ATOM 1091 C C . LEU A 1 138 ? -7.273 12.817 18.780 1.00 87.12 138 LEU A C 1
ATOM 1093 O O . LEU A 1 138 ? -6.767 12.548 19.878 1.00 87.12 138 LEU A O 1
ATOM 1097 N N . HIS A 1 139 ? -8.500 13.322 18.649 1.00 89.62 139 HIS A N 1
ATOM 1098 C CA . HIS A 1 139 ? -9.380 13.569 19.779 1.00 89.62 139 HIS A CA 1
ATOM 1099 C C . HIS A 1 139 ? -9.801 12.233 20.417 1.00 89.62 139 HIS A C 1
ATOM 1101 O O . HIS A 1 139 ? -10.249 11.351 19.679 1.00 89.62 139 HIS A O 1
ATOM 1107 N N . PRO A 1 140 ? -9.714 12.070 21.754 1.00 89.62 140 PRO A N 1
ATOM 1108 C CA . PRO A 1 140 ? -9.987 10.797 22.429 1.00 89.62 140 PRO A CA 1
ATOM 1109 C C . PRO A 1 140 ? -11.328 10.166 22.040 1.00 89.62 140 PRO A C 1
ATOM 1111 O O . PRO A 1 140 ? -11.360 9.010 21.643 1.00 89.62 140 PRO A O 1
ATOM 1114 N N . ALA A 1 141 ? -12.410 10.955 22.014 1.00 88.25 141 ALA A N 1
ATOM 1115 C CA . ALA A 1 141 ? -13.737 10.465 21.624 1.00 88.25 141 ALA A CA 1
ATOM 1116 C C . ALA A 1 141 ? -13.785 9.865 20.203 1.00 88.25 141 ALA A C 1
ATOM 1118 O O . ALA A 1 141 ? -14.462 8.867 19.977 1.00 88.25 141 ALA A O 1
ATOM 1119 N N . ASN A 1 142 ? -13.040 10.437 19.249 1.00 88.00 142 ASN A N 1
ATOM 1120 C CA . ASN A 1 142 ? -13.004 9.927 17.877 1.00 88.00 142 ASN A CA 1
ATOM 1121 C C . ASN A 1 142 ? -12.209 8.625 17.776 1.00 88.00 142 ASN A C 1
ATOM 1123 O O . ASN A 1 142 ? -12.549 7.768 16.965 1.00 88.00 142 ASN A O 1
ATOM 1127 N N . ILE A 1 143 ? -11.143 8.492 18.568 1.00 91.00 143 ILE A N 1
ATOM 1128 C CA . ILE A 1 143 ? -10.345 7.267 18.627 1.00 91.00 143 ILE A CA 1
ATOM 1129 C C . ILE A 1 143 ? -11.176 6.163 19.279 1.00 91.00 143 ILE A C 1
ATOM 1131 O O . ILE A 1 143 ? -11.376 5.137 18.642 1.00 91.00 143 ILE A O 1
ATOM 1135 N N . ALA A 1 144 ? -11.744 6.411 20.461 1.00 92.06 144 ALA A N 1
ATOM 1136 C CA . ALA A 1 144 ? -12.580 5.451 21.180 1.00 92.06 144 ALA A CA 1
ATOM 1137 C C . ALA A 1 144 ? -13.755 4.953 20.320 1.00 92.06 144 ALA A C 1
ATOM 1139 O O . ALA A 1 144 ? -13.935 3.749 20.155 1.00 92.06 144 ALA A O 1
ATOM 1140 N N . GLN A 1 145 ? -14.496 5.865 19.674 1.00 89.50 145 GLN A N 1
ATOM 1141 C CA . GLN A 1 145 ? -15.610 5.491 18.796 1.00 89.50 145 GLN A CA 1
ATOM 1142 C C . GLN A 1 145 ? -15.150 4.623 17.615 1.00 89.50 145 GLN A C 1
ATOM 1144 O O . GLN A 1 145 ? -15.773 3.608 17.306 1.00 89.50 145 GLN A O 1
ATOM 1149 N N . LYS A 1 146 ? -14.060 5.007 16.935 1.00 91.06 146 LYS A N 1
ATOM 1150 C CA . LYS A 1 146 ? -13.525 4.221 15.812 1.00 91.06 146 LYS A CA 1
ATOM 1151 C C . LYS A 1 146 ? -13.060 2.850 16.270 1.00 91.06 146 LYS A C 1
ATOM 1153 O O . LYS A 1 146 ? -13.322 1.869 15.582 1.00 91.06 146 LYS A O 1
ATOM 1158 N N . THR A 1 147 ? -12.388 2.782 17.412 1.00 93.75 147 THR A N 1
ATOM 1159 C CA . THR A 1 147 ? -11.894 1.525 17.958 1.00 93.75 147 THR A CA 1
ATOM 1160 C C . THR A 1 147 ? -13.030 0.588 18.329 1.00 93.75 147 THR A C 1
ATOM 1162 O O . THR A 1 147 ? -13.008 -0.562 17.900 1.00 93.75 147 THR A O 1
ATOM 1165 N N . GLN A 1 148 ? -14.063 1.091 19.007 1.00 93.62 148 GLN A N 1
ATOM 1166 C CA . GLN A 1 148 ? -15.257 0.313 19.321 1.00 93.62 148 GLN A CA 1
ATOM 1167 C C . GLN A 1 148 ? -15.861 -0.316 18.058 1.00 93.62 148 GLN A C 1
ATOM 1169 O O . GLN A 1 148 ? -16.024 -1.532 17.995 1.00 93.62 148 GLN A O 1
ATOM 1174 N N . ILE A 1 149 ? -16.093 0.488 17.013 1.00 91.81 149 ILE A N 1
ATOM 1175 C CA . ILE A 1 149 ? -16.637 0.002 15.735 1.00 91.81 149 ILE A CA 1
ATOM 1176 C C . ILE A 1 149 ? -15.732 -1.080 15.122 1.00 91.81 149 ILE A C 1
ATOM 1178 O O . ILE A 1 149 ? -16.227 -2.105 14.652 1.00 91.81 149 ILE A O 1
ATOM 1182 N N . MET A 1 150 ? -14.409 -0.877 15.121 1.00 93.88 150 MET A N 1
ATOM 1183 C CA . MET A 1 150 ? -13.453 -1.849 14.575 1.00 93.88 150 MET A CA 1
ATOM 1184 C C . MET A 1 150 ? -13.482 -3.181 15.340 1.00 93.88 150 MET A C 1
ATOM 1186 O O . MET A 1 150 ? -13.517 -4.242 14.713 1.00 93.88 150 MET A O 1
ATOM 1190 N N . VAL A 1 151 ? -13.486 -3.139 16.675 1.00 95.00 151 VAL A N 1
ATOM 1191 C CA . VAL A 1 151 ? -13.453 -4.330 17.540 1.00 95.00 151 VAL A CA 1
ATOM 1192 C C . VAL A 1 151 ? -14.776 -5.093 17.487 1.00 95.00 151 VAL A C 1
ATOM 1194 O O . VAL A 1 151 ? -14.774 -6.316 17.338 1.00 95.00 151 VAL A O 1
ATOM 1197 N N . GLU A 1 152 ? -15.910 -4.394 17.546 1.00 95.31 152 GLU A N 1
ATOM 1198 C CA . GLU A 1 152 ? -17.237 -5.001 17.408 1.00 95.31 152 GLU A CA 1
ATOM 1199 C C . GLU A 1 152 ? -17.388 -5.684 16.046 1.00 95.31 152 GLU A C 1
ATOM 1201 O O . GLU A 1 152 ? -17.788 -6.848 15.975 1.00 95.31 152 GLU A O 1
ATOM 1206 N N . HIS A 1 153 ? -16.982 -5.009 14.965 1.00 93.44 153 HIS A N 1
ATOM 1207 C CA . HIS A 1 153 ? -17.014 -5.592 13.627 1.00 93.44 153 HIS A CA 1
ATOM 1208 C C . HIS A 1 153 ? -16.097 -6.815 13.508 1.00 93.44 153 HIS A C 1
ATOM 1210 O O . HIS A 1 153 ? -16.476 -7.832 12.916 1.00 93.44 153 HIS A O 1
ATOM 1216 N N . PHE A 1 154 ? -14.895 -6.755 14.086 1.00 94.94 154 PHE A N 1
ATOM 1217 C CA . PHE A 1 154 ? -13.989 -7.896 14.091 1.00 94.94 154 PHE A CA 1
ATOM 1218 C C . PHE A 1 154 ? -14.610 -9.093 14.816 1.00 94.94 154 PHE A C 1
ATOM 1220 O O . PHE A 1 154 ? -14.638 -10.187 14.254 1.00 94.94 154 PHE A O 1
ATOM 1227 N N . ASN A 1 155 ? -15.159 -8.888 16.013 1.00 95.25 155 ASN A N 1
ATOM 1228 C CA . ASN A 1 155 ? -15.755 -9.956 16.810 1.00 95.25 155 ASN A CA 1
ATOM 1229 C C . ASN A 1 155 ? -17.000 -10.561 16.155 1.00 95.25 155 ASN A C 1
ATOM 1231 O O . ASN A 1 155 ? -17.113 -11.783 16.100 1.00 95.25 155 ASN A O 1
ATOM 1235 N N . ALA A 1 156 ? -17.902 -9.728 15.634 1.00 95.38 156 ALA A N 1
ATOM 1236 C CA . ALA A 1 156 ? -19.159 -10.189 15.054 1.00 95.38 156 ALA A CA 1
ATOM 1237 C C . ALA A 1 156 ? -18.978 -10.859 13.683 1.00 95.38 156 ALA A C 1
ATOM 1239 O O . ALA A 1 156 ? -19.684 -11.813 13.365 1.00 95.38 156 ALA A O 1
ATOM 1240 N N . VAL A 1 157 ? -18.048 -10.365 12.856 1.00 92.94 157 VAL A N 1
ATOM 1241 C CA . VAL A 1 157 ? -17.964 -10.756 11.438 1.00 92.94 157 VAL A CA 1
ATOM 1242 C C . VAL A 1 157 ? -16.667 -11.483 11.097 1.00 92.94 157 VAL A C 1
ATOM 1244 O O . VAL A 1 157 ? -16.679 -12.421 10.301 1.00 92.94 157 VAL A O 1
ATOM 1247 N N . THR A 1 158 ? -15.528 -11.047 11.636 1.00 93.81 158 THR A N 1
ATOM 1248 C CA . THR A 1 158 ? -14.210 -11.482 11.141 1.00 93.81 158 THR A CA 1
ATOM 1249 C C . THR A 1 158 ? -13.616 -12.632 11.944 1.00 93.81 158 THR A C 1
ATOM 1251 O O . THR A 1 158 ? -13.055 -13.539 11.339 1.00 93.81 158 THR A O 1
ATOM 1254 N N . ARG A 1 159 ? -13.777 -12.650 13.271 1.00 95.69 159 ARG A N 1
ATOM 1255 C CA . ARG A 1 159 ? -13.119 -13.585 14.200 1.00 95.69 159 ARG A CA 1
ATOM 1256 C C . ARG A 1 159 ? -13.283 -15.058 13.819 1.00 95.69 159 ARG A C 1
ATOM 1258 O O . ARG A 1 159 ? -12.347 -15.834 13.967 1.00 95.69 159 ARG A O 1
ATOM 1265 N N . HIS A 1 160 ? -14.456 -15.442 13.322 1.00 95.94 160 HIS A N 1
ATOM 1266 C CA . HIS A 1 160 ? -14.769 -16.831 12.968 1.00 95.94 160 HIS A CA 1
ATOM 1267 C C . HIS A 1 160 ? -14.344 -17.222 11.543 1.00 95.94 160 HIS A C 1
ATOM 1269 O O . HIS A 1 160 ? -14.435 -18.391 11.171 1.00 95.94 160 HIS A O 1
ATOM 1275 N N . LYS A 1 161 ? -13.862 -16.273 10.732 1.00 92.69 161 LYS A N 1
ATOM 1276 C CA . LYS A 1 161 ? -13.360 -16.562 9.383 1.00 92.69 161 LYS A CA 1
ATOM 1277 C C . LYS A 1 161 ? -12.049 -17.349 9.456 1.00 92.69 161 LYS A C 1
ATOM 1279 O O . LYS A 1 161 ? -11.384 -17.380 10.490 1.00 92.69 161 LYS A O 1
ATOM 1284 N N . ILE A 1 162 ? -11.671 -17.975 8.339 1.00 92.69 162 ILE A N 1
ATOM 1285 C CA . ILE A 1 162 ? -10.422 -18.754 8.222 1.00 92.69 162 ILE A CA 1
ATOM 1286 C C . ILE A 1 162 ? -10.353 -19.831 9.325 1.00 92.69 162 ILE A C 1
ATOM 1288 O O . ILE A 1 162 ? -9.370 -19.944 10.050 1.00 92.69 162 ILE A O 1
ATOM 1292 N N . GLY A 1 163 ? -11.459 -20.553 9.538 1.00 93.50 163 GLY A N 1
ATOM 1293 C CA . GLY A 1 163 ? -11.546 -21.587 10.576 1.00 93.50 163 GLY A CA 1
ATOM 1294 C C . GLY A 1 163 ? -11.328 -21.072 12.006 1.00 93.50 163 GLY A C 1
ATOM 1295 O O . GLY A 1 163 ? -10.863 -21.825 12.851 1.00 93.50 163 GLY A O 1
ATOM 1296 N N . GLY A 1 164 ? -11.615 -19.795 12.280 1.00 94.88 164 GLY A N 1
ATOM 1297 C CA . GLY A 1 164 ? -11.375 -19.174 13.587 1.00 94.88 164 GLY A CA 1
ATOM 1298 C C . GLY A 1 164 ? -9.968 -18.597 13.781 1.00 94.88 164 GLY A C 1
ATOM 1299 O O . GLY A 1 164 ? -9.634 -18.174 14.886 1.00 94.88 164 GLY A O 1
ATOM 1300 N N . HIS A 1 165 ? -9.146 -18.552 12.728 1.00 95.00 165 HIS A N 1
ATOM 1301 C CA . HIS A 1 165 ? -7.774 -18.029 12.773 1.00 95.00 165 HIS A CA 1
ATOM 1302 C C . HIS A 1 165 ? -7.611 -16.646 12.134 1.00 95.00 165 HIS A C 1
ATOM 1304 O O . HIS A 1 165 ? -6.485 -16.184 11.927 1.00 95.00 165 HIS A O 1
ATOM 1310 N N . ALA A 1 166 ? -8.713 -15.969 11.808 1.00 95.31 166 ALA A N 1
ATOM 1311 C CA . ALA A 1 166 ? -8.654 -14.632 11.240 1.00 95.31 166 ALA A CA 1
ATOM 1312 C C . ALA A 1 166 ? -7.973 -13.630 12.187 1.00 95.31 166 ALA A C 1
ATOM 1314 O O . ALA A 1 166 ? -8.196 -13.624 13.398 1.00 95.31 166 ALA A O 1
ATOM 1315 N N . LYS A 1 167 ? -7.159 -12.745 11.609 1.00 95.12 167 LYS A N 1
ATOM 1316 C CA . LYS A 1 167 ? -6.479 -11.639 12.295 1.00 95.12 167 LYS A CA 1
ATOM 1317 C C . LYS A 1 167 ? -6.743 -10.340 11.542 1.00 95.12 167 LYS A C 1
ATOM 1319 O O . LYS A 1 167 ? -6.985 -10.362 10.338 1.00 95.12 167 LYS A O 1
ATOM 1324 N N . ALA A 1 168 ? -6.677 -9.219 12.252 1.00 93.75 168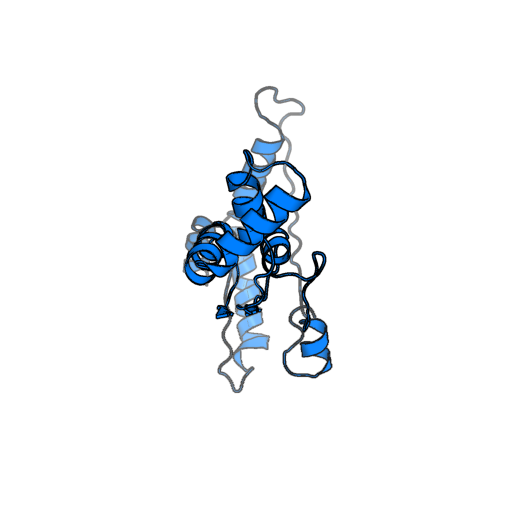 ALA A N 1
ATOM 1325 C CA . ALA A 1 168 ? -6.801 -7.884 11.679 1.00 93.75 168 ALA A CA 1
ATOM 1326 C C . ALA A 1 168 ? -5.565 -7.038 12.006 1.00 93.75 168 ALA A C 1
ATOM 1328 O O . ALA A 1 168 ? -4.876 -7.277 12.998 1.00 93.75 168 ALA A O 1
ATOM 1329 N N . MET A 1 169 ? -5.295 -6.046 11.160 1.00 95.00 169 MET A N 1
ATOM 1330 C CA . MET A 1 169 ? -4.229 -5.065 11.345 1.00 95.00 169 MET A CA 1
ATOM 1331 C C . MET A 1 169 ? -4.832 -3.664 11.274 1.00 95.00 169 MET A C 1
ATOM 1333 O O . MET A 1 169 ? -5.617 -3.372 10.374 1.00 95.00 169 MET A O 1
ATOM 1337 N N . VAL A 1 170 ? -4.441 -2.791 12.203 1.00 93.56 170 VAL A N 1
ATOM 1338 C CA . VAL A 1 170 ? -4.837 -1.378 12.210 1.00 93.56 170 VAL A CA 1
ATOM 1339 C C . VAL A 1 170 ? -3.657 -0.538 11.733 1.00 93.56 170 VAL A C 1
ATOM 1341 O O . VAL A 1 170 ? -2.606 -0.519 12.370 1.00 93.56 170 VAL A O 1
ATOM 1344 N N . LEU A 1 171 ? -3.828 0.160 10.608 1.00 94.06 171 LEU A N 1
ATOM 1345 C CA . LEU A 1 171 ? -2.825 1.066 10.051 1.00 94.06 171 LEU A CA 1
ATOM 1346 C C . LEU A 1 171 ? -3.208 2.513 10.363 1.00 94.06 171 LEU A C 1
ATOM 1348 O O . LEU A 1 171 ? -4.299 2.970 10.027 1.00 94.06 171 LEU A O 1
ATOM 1352 N N . THR A 1 172 ? -2.294 3.251 10.988 1.00 93.00 172 THR A N 1
ATOM 1353 C CA . THR A 1 172 ? -2.504 4.651 11.381 1.00 93.00 172 THR A CA 1
ATOM 1354 C C . THR A 1 172 ? -1.637 5.605 10.568 1.00 93.00 172 THR A C 1
ATOM 1356 O O . THR A 1 172 ? -0.544 5.236 10.145 1.00 93.00 172 THR A O 1
ATOM 1359 N N . GLY A 1 173 ? -2.057 6.865 10.420 1.00 89.44 173 GLY A N 1
ATOM 1360 C CA . GLY A 1 173 ? -1.329 7.852 9.613 1.00 89.44 173 GLY A CA 1
ATOM 1361 C C . GLY A 1 173 ? -0.048 8.392 10.258 1.00 89.44 173 GLY A C 1
ATOM 1362 O O . GLY A 1 173 ? 0.690 9.136 9.617 1.00 89.44 173 GLY A O 1
ATOM 1363 N N . SER A 1 174 ? 0.214 8.075 11.529 1.00 92.19 174 SER A N 1
ATOM 1364 C CA . SER A 1 174 ? 1.423 8.496 12.238 1.00 92.19 174 SER A CA 1
ATOM 1365 C C . SER A 1 174 ? 1.734 7.600 13.439 1.00 92.19 174 SER A C 1
ATOM 1367 O O . SER A 1 174 ? 0.850 6.953 13.995 1.00 92.19 174 SER A O 1
ATOM 1369 N N . ARG A 1 175 ? 2.988 7.627 13.909 1.00 94.62 175 ARG A N 1
ATOM 1370 C CA . ARG A 1 175 ? 3.403 6.925 15.141 1.00 94.62 175 ARG A CA 1
ATOM 1371 C C . ARG A 1 175 ? 2.619 7.391 16.371 1.00 94.62 175 ARG A C 1
ATOM 1373 O O . ARG A 1 175 ? 2.289 6.581 17.227 1.00 94.62 175 ARG A O 1
ATOM 1380 N N . LEU A 1 176 ? 2.309 8.687 16.447 1.00 93.00 176 LEU A N 1
ATOM 1381 C CA . LEU A 1 176 ? 1.511 9.254 17.536 1.00 93.00 176 LEU A CA 1
ATOM 1382 C C . LEU A 1 176 ? 0.090 8.677 17.552 1.00 93.00 176 LEU A C 1
ATOM 1384 O O . LEU A 1 176 ? -0.420 8.363 18.621 1.00 93.00 176 LEU A O 1
ATOM 1388 N N . GLU A 1 177 ? -0.538 8.517 16.384 1.00 92.50 177 GLU A N 1
ATOM 1389 C CA . GLU A 1 177 ? -1.839 7.843 16.293 1.00 92.50 177 GLU A CA 1
ATOM 1390 C C . GLU A 1 177 ? -1.750 6.404 16.776 1.00 92.50 177 GLU A C 1
ATOM 1392 O O . GLU A 1 177 ? -2.568 6.018 17.600 1.00 92.50 177 GLU A O 1
ATOM 1397 N N . ALA A 1 178 ? -0.743 5.640 16.344 1.00 94.50 178 ALA A N 1
ATOM 1398 C CA . ALA A 1 178 ? -0.564 4.262 16.800 1.00 94.50 178 ALA A CA 1
ATOM 1399 C C . ALA A 1 178 ? -0.488 4.163 18.333 1.00 94.50 178 ALA A C 1
ATOM 1401 O O . ALA A 1 178 ? -1.144 3.310 18.924 1.00 94.50 178 ALA A O 1
ATOM 1402 N N . VAL A 1 179 ? 0.251 5.069 18.990 1.00 95.00 179 VAL A N 1
ATOM 1403 C CA . VAL A 1 179 ? 0.335 5.110 20.462 1.00 95.00 179 VAL A CA 1
ATOM 1404 C C . VAL A 1 179 ? -1.025 5.399 21.097 1.00 95.00 179 VAL A C 1
ATOM 1406 O O . VAL A 1 179 ? -1.331 4.812 22.127 1.00 95.00 179 VAL A O 1
ATOM 1409 N N . LYS A 1 180 ? -1.845 6.267 20.493 1.00 92.69 180 LYS A N 1
ATOM 1410 C CA . LYS A 1 180 ? -3.186 6.571 21.010 1.00 92.69 180 LYS A CA 1
ATOM 1411 C C . LYS A 1 180 ? -4.212 5.465 20.756 1.00 92.69 180 LYS A C 1
ATOM 1413 O O . LYS A 1 180 ? -5.084 5.284 21.589 1.00 92.69 180 LYS A O 1
ATOM 1418 N N . TYR A 1 181 ? -4.121 4.746 19.637 1.00 94.69 181 TYR A N 1
ATOM 1419 C CA . TYR A 1 181 ? -5.004 3.608 19.348 1.00 94.69 181 TYR A CA 1
ATOM 1420 C C . TYR A 1 181 ? -4.650 2.375 20.185 1.00 94.69 181 TYR A C 1
ATOM 1422 O O . TYR A 1 181 ? -5.542 1.629 20.560 1.00 94.69 181 TYR A O 1
ATOM 1430 N N . LYS A 1 182 ? -3.365 2.161 20.500 1.00 93.19 182 LYS A N 1
ATOM 1431 C CA . LYS A 1 182 ? -2.888 0.977 21.230 1.00 93.19 182 LYS A CA 1
ATOM 1432 C C . LYS A 1 182 ? -3.634 0.672 22.544 1.00 93.19 182 LYS A C 1
ATOM 1434 O O . LYS A 1 182 ? -3.939 -0.494 22.732 1.00 93.19 182 LYS A O 1
ATOM 1439 N N . PRO A 1 183 ? -3.878 1.626 23.464 1.00 92.94 183 PRO A N 1
ATOM 1440 C CA . PRO A 1 183 ? -4.596 1.331 24.706 1.00 92.94 183 PRO A CA 1
ATOM 1441 C C . PRO A 1 183 ? -6.106 1.123 24.520 1.00 92.94 183 PRO A C 1
ATOM 1443 O O . PRO A 1 183 ? -6.749 0.642 25.444 1.00 92.94 183 PRO A O 1
ATOM 1446 N N . GLU A 1 184 ? -6.668 1.511 23.374 1.00 90.00 184 GLU A N 1
ATOM 1447 C CA . GLU A 1 184 ? -8.104 1.396 23.084 1.00 90.00 184 GLU A CA 1
ATOM 1448 C C . GLU A 1 184 ? -8.453 0.061 22.394 1.00 90.00 184 GLU A C 1
ATOM 1450 O O . GLU A 1 184 ? -9.616 -0.337 22.410 1.00 90.00 184 GLU A O 1
ATOM 1455 N N . LEU A 1 185 ? -7.471 -0.587 21.743 1.00 86.62 185 LEU A N 1
ATOM 1456 C CA . LEU A 1 185 ? -7.592 -1.854 20.997 1.00 86.62 185 LEU A CA 1
ATOM 1457 C C . LEU A 1 185 ? -7.429 -3.075 21.908 1.00 86.62 185 LEU A C 1
ATOM 1459 O O . LEU A 1 185 ? -8.194 -4.042 21.696 1.00 86.62 185 LEU A O 1
#

Radius of gyration: 27.55 Å; chains: 1; bounding box: 57×59×62 Å

Secondary structure (DSSP, 8-state):
-EESS--TTTSSHHHHHHHHHHHHHHHHHHHHHHHHHTT-GGGHHHHHHHHHHS--TT---EE--SS--HHHHHHH-BTTB-S----HHHHHHTTSS--SSTT--------------S--TTS-HHHHHHHHHHHHHT-HHHHHHHHHHHHHHIIIIITTHHHHT-------SSHHHHHHHTTT-